Protein AF-A0A420JBF3-F1 (afdb_monomer)

pLDDT: mean 72.57, std 21.24, range [35.28, 96.44]

Solvent-accessible surface area (backbone atoms only — not comparable to full-atom values): 16617 Å² total; per-residue (Å²): 138,85,80,89,86,82,90,84,91,80,86,88,84,88,82,89,83,90,83,89,82,82,86,84,90,75,91,78,87,78,87,81,82,82,75,85,81,89,74,91,74,82,77,77,78,81,76,76,77,84,67,50,58,6,76,73,77,69,75,44,57,33,77,46,65,40,92,88,77,61,54,34,25,48,45,70,70,44,47,53,56,49,64,72,68,50,80,80,79,75,75,86,80,84,86,87,84,85,87,83,86,86,87,90,87,78,92,79,86,84,86,71,88,67,80,76,70,74,59,78,59,59,70,58,79,74,36,65,66,58,59,49,48,48,67,77,33,69,63,46,63,58,55,52,47,55,27,53,57,44,37,46,76,78,68,79,83,74,83,66,77,93,81,68,90,82,71,93,69,75,87,75,75,77,74,75,81,85,43,74,66,56,13,52,53,39,20,53,52,41,46,51,54,46,46,67,40,93,46,74,67,9,50,44,50,47,55,48,53,52,50,54,47,30,72,61,74,43,52,65,66,60,55,51,51,50,51,53,54,50,50,52,50,53,50,52,51,54,50,50,50,41,64,74,65,70,67,125

Nearest PDB structures (foldseek):
  7aoi-assembly1_BE  TM=1.761E-01  e=3.827E+00  Trypanosoma brucei

Foldseek 3Di:
DDDDDDDDDDDDDDDDDDDDDDDDDDDDDDDDDPDDDDDPDDDDDPDDDPFDAQPQPRPDGFPDADPPPRGTHNDVVSVVVCVVPPPPPDDPDDDDDDDDDDDDDDDDDDDDPDPPPPPLCPLVVPDPVVVVLCVVPVCQVVLVVVLLVLLDQDDPVPPDPPDDDDDDDDDDDPDPHDDNVSSVVSSVVSLVVQLPPPDPSNVSSVVVVQVSCCSSVNNVVVVVVVVVVVVVVVVVVVVVVCVVVVPD

Mean predicted aligned error: 22.6 Å

Radius of gyration: 36.82 Å; Cα contacts (8 Å, |Δi|>4): 122; chains: 1; bounding box: 88×98×91 Å

InterPro domains:
  IPR007529 Zinc finger, HIT-type [PF04438] (51-80)
  IPR007529 Zinc finger, HIT-type [PS51083] (54-88)
  IPR013087 Zinc finger C2H2-type [PS00028] (66-86)

Organism: NCBI:txid62708

Sequence (248 aa):
MTIQNLGQTLVASSQRDESTIYLPSVATSPLIKVMESIVLDETPPPAPPKSKICGVCNSGESLYKCSKCYLSYCSLACSNVHKSAHPVQSPANVSSRKSSPPKSTDLSASRQPSLKIREPFTSLDESEDLQTLFKIYPNLSNILGKIHDATLPPSVDCNACPNLPQGRSGRAKKEPPWTSDIGLQKGVNALHAAQLTGDVDGEAVRAYSQLVLSIVHGNPEESAADRIRQEMVEHDTKVIERLLSGKT

Secondary structure (DSSP, 8-state):
------------------------------------------PPPPPPP-PPBPTTTSSSBP-EE-TTT--EESSHHHHHHHHHT----------------------------------TTHHHHT-HHHHHHHHH-TTHHHHHHHHHHHHSPPPTTSS--------S------PPPP-HHHHHHHHHHHHHHHHH-SSHHHHHHHHHHHHHHHHHH--HHHHHHHHHHHHHHHHHHHHHHHHHTT--

Structure (mmCIF, N/CA/C/O backbone):
data_AF-A0A420JBF3-F1
#
_entry.id   AF-A0A420JBF3-F1
#
loop_
_atom_site.group_PDB
_atom_site.id
_atom_site.type_symbol
_atom_site.label_atom_id
_atom_site.label_alt_id
_atom_site.label_comp_id
_atom_site.label_asym_id
_atom_site.label_entity_id
_atom_site.label_seq_id
_atom_site.pdbx_PDB_ins_code
_atom_site.Cartn_x
_atom_site.Cartn_y
_atom_site.Cartn_z
_atom_site.occupancy
_atom_site.B_iso_or_equiv
_atom_site.auth_seq_id
_atom_site.auth_comp_id
_atom_site.auth_asym_id
_atom_site.auth_atom_id
_atom_site.pdbx_PDB_model_num
ATOM 1 N N . MET A 1 1 ? -38.685 57.379 21.111 1.00 41.81 1 MET A N 1
ATOM 2 C CA . MET A 1 1 ? -37.564 58.094 20.462 1.00 41.81 1 MET A CA 1
ATOM 3 C C . MET A 1 1 ? -36.434 58.119 21.472 1.00 41.81 1 MET A C 1
ATOM 5 O O . MET A 1 1 ? -36.492 58.896 22.414 1.00 41.81 1 MET A O 1
ATOM 9 N N . THR A 1 2 ? -35.507 57.170 21.365 1.00 44.84 2 THR A N 1
ATOM 10 C CA . THR A 1 2 ? -34.580 56.823 22.450 1.00 44.84 2 THR A CA 1
ATOM 11 C C . THR A 1 2 ? -33.147 57.126 22.023 1.00 44.84 2 THR A C 1
ATOM 13 O O . THR A 1 2 ? -32.587 56.441 21.179 1.00 44.84 2 THR A O 1
ATOM 16 N N . ILE A 1 3 ? -32.658 58.240 22.569 1.00 49.03 3 ILE A N 1
ATOM 17 C CA . ILE A 1 3 ? -31.314 58.586 23.060 1.00 49.03 3 ILE A CA 1
ATOM 18 C C . ILE A 1 3 ? -30.094 57.934 22.375 1.00 49.03 3 ILE A C 1
ATOM 20 O O . ILE A 1 3 ? -29.803 56.753 22.539 1.00 49.03 3 ILE A O 1
ATOM 24 N N . GLN A 1 4 ? -29.326 58.801 21.708 1.00 47.00 4 GLN A N 1
ATOM 25 C CA . GLN A 1 4 ? -27.914 58.649 21.353 1.00 47.00 4 GLN A CA 1
ATOM 26 C C . GLN A 1 4 ? -27.048 58.551 22.620 1.00 47.00 4 GLN A C 1
ATOM 28 O O . GLN A 1 4 ? -27.223 59.353 23.536 1.00 47.00 4 GLN A O 1
ATOM 33 N N . ASN A 1 5 ? -26.067 57.646 22.648 1.00 53.62 5 ASN A N 1
ATOM 34 C CA . ASN A 1 5 ? -24.938 57.765 23.568 1.00 53.62 5 ASN A CA 1
ATOM 35 C C . ASN A 1 5 ? -23.625 57.433 22.845 1.00 53.62 5 ASN A C 1
ATOM 37 O O . ASN A 1 5 ? -23.493 56.399 22.191 1.00 53.62 5 ASN A O 1
ATOM 41 N N . LEU A 1 6 ? -22.707 58.390 22.926 1.00 50.00 6 LEU A N 1
ATOM 42 C CA . LEU A 1 6 ? -21.384 58.446 22.322 1.00 50.00 6 LEU A CA 1
ATOM 43 C C . LEU A 1 6 ? -20.348 58.158 23.413 1.00 50.00 6 LEU A C 1
ATOM 45 O O . LEU A 1 6 ? -20.393 58.775 24.470 1.00 50.00 6 LEU A O 1
ATOM 49 N N . GLY A 1 7 ? -19.350 57.340 23.077 1.00 41.38 7 GLY A N 1
ATOM 50 C CA . GLY A 1 7 ? -18.014 57.412 23.670 1.00 41.38 7 GLY A CA 1
ATOM 51 C C . GLY A 1 7 ? -17.755 56.518 24.883 1.00 41.38 7 GLY A C 1
ATOM 52 O O . GLY A 1 7 ? -18.321 56.717 25.947 1.00 41.38 7 GLY A O 1
ATOM 53 N N . GLN A 1 8 ? -16.785 55.609 24.749 1.00 53.97 8 GLN A N 1
ATOM 54 C CA . GLN A 1 8 ? -15.478 55.760 25.405 1.00 53.97 8 GLN A CA 1
ATOM 55 C C . GLN A 1 8 ? -14.528 54.617 25.013 1.00 53.97 8 GLN A C 1
ATOM 57 O O . GLN A 1 8 ? -14.748 53.445 25.296 1.00 53.97 8 GLN A O 1
ATOM 62 N N . THR A 1 9 ? -13.445 55.013 24.351 1.00 45.81 9 THR A N 1
ATOM 63 C CA . THR A 1 9 ? -12.152 54.33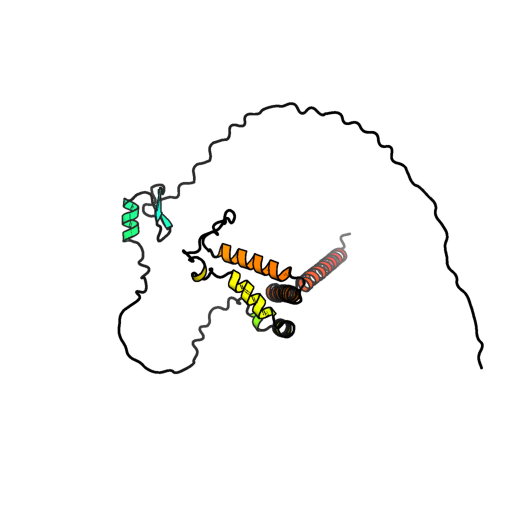3 24.252 1.00 45.81 9 THR A CA 1
ATOM 64 C C . THR A 1 9 ? -11.482 54.242 25.621 1.00 45.81 9 THR A C 1
ATOM 66 O O . THR A 1 9 ? -11.290 55.279 26.252 1.00 45.81 9 THR A O 1
ATOM 69 N N . LEU A 1 10 ? -11.006 53.057 26.014 1.00 50.69 10 LEU A N 1
ATOM 70 C CA . LEU A 1 10 ? -9.919 52.913 26.985 1.00 50.69 10 LEU A CA 1
ATOM 71 C C . LEU A 1 10 ? -8.931 51.844 26.508 1.00 50.69 10 LEU A C 1
ATOM 73 O O . LEU A 1 10 ? -9.167 50.642 26.579 1.00 50.69 10 LEU A O 1
ATOM 77 N N . VAL A 1 11 ? -7.816 52.353 25.993 1.00 42.62 11 VAL A N 1
ATOM 78 C CA . VAL A 1 11 ? -6.532 51.675 25.852 1.00 42.62 11 VAL A CA 1
ATOM 79 C C . VAL A 1 11 ? -5.884 51.585 27.235 1.00 42.62 11 VAL A C 1
ATOM 81 O O . VAL A 1 11 ? -5.824 52.583 27.950 1.00 42.62 11 VAL A O 1
ATOM 84 N N . ALA A 1 12 ? -5.386 50.409 27.610 1.00 42.59 12 ALA A N 1
ATOM 85 C CA . ALA A 1 12 ? -4.544 50.234 28.788 1.00 42.59 12 ALA A CA 1
ATOM 86 C C . ALA A 1 12 ? -3.131 49.851 28.332 1.00 42.59 12 ALA A C 1
ATOM 88 O O . ALA A 1 12 ? -2.883 48.739 27.873 1.00 42.59 12 ALA A O 1
ATOM 89 N N . SER A 1 13 ? -2.226 50.818 28.452 1.00 43.44 13 SER A N 1
ATOM 90 C CA . SER A 1 13 ? -0.770 50.663 28.460 1.00 43.44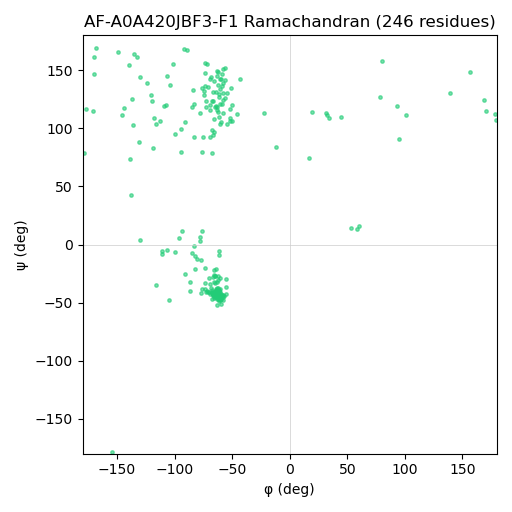 13 SER A CA 1
ATOM 91 C C . SER A 1 13 ? -0.296 50.871 29.900 1.00 43.44 13 SER A C 1
ATOM 93 O O . SER A 1 13 ? -0.866 51.745 30.548 1.00 43.44 13 SER A O 1
ATOM 95 N N . SER A 1 14 ? 0.745 50.145 30.347 1.00 41.56 14 SER A N 1
ATOM 96 C CA . SER A 1 14 ? 1.654 50.413 31.501 1.00 41.56 14 SER A CA 1
ATOM 97 C C . SER A 1 14 ? 1.951 49.092 32.256 1.00 41.56 14 SER A C 1
ATOM 99 O O . SER A 1 14 ? 1.015 48.368 32.558 1.00 41.56 14 SER A O 1
ATOM 101 N N . GLN A 1 15 ? 3.173 48.660 32.597 1.00 45.25 15 GLN A N 1
ATOM 102 C CA . GLN A 1 15 ? 4.530 49.181 32.397 1.00 45.25 15 GLN A CA 1
ATOM 103 C C . GLN A 1 15 ? 5.572 48.119 32.810 1.00 45.25 15 GLN A C 1
ATOM 105 O O . GLN A 1 15 ? 5.250 47.140 33.475 1.00 45.25 15 GLN A O 1
ATOM 110 N N . ARG A 1 16 ? 6.799 48.321 32.320 1.00 48.25 16 ARG A N 1
ATOM 111 C CA . ARG A 1 16 ? 8.034 47.540 32.503 1.00 48.25 16 ARG A CA 1
ATOM 112 C C . ARG A 1 16 ? 8.601 47.693 33.921 1.00 48.25 16 ARG A C 1
ATOM 114 O O . ARG A 1 16 ? 8.405 48.752 34.496 1.00 48.25 16 ARG A O 1
ATOM 121 N N . ASP A 1 17 ? 9.367 46.697 34.370 1.00 45.84 17 ASP A N 1
ATOM 122 C CA . ASP A 1 17 ? 10.740 46.804 34.919 1.00 45.84 17 ASP A CA 1
ATOM 123 C C . ASP A 1 17 ? 11.282 45.363 35.070 1.00 45.84 17 ASP A C 1
ATOM 125 O O . ASP A 1 17 ? 10.591 44.485 35.574 1.00 45.84 17 ASP A O 1
ATOM 129 N N . GLU A 1 18 ? 12.321 44.943 34.345 1.00 41.31 18 GLU A N 1
ATOM 130 C CA . GLU A 1 18 ? 13.759 45.218 34.516 1.00 41.31 18 GLU A CA 1
ATOM 131 C C . GLU A 1 18 ? 14.447 44.021 35.193 1.00 41.31 18 GLU A C 1
ATOM 133 O O . GLU A 1 18 ? 14.200 43.722 36.355 1.00 41.31 18 GLU A O 1
ATOM 138 N N . SER A 1 19 ? 15.309 43.323 34.445 1.00 45.66 19 SER A N 1
ATOM 139 C CA . SER A 1 19 ? 16.603 42.800 34.924 1.00 45.66 19 SER A CA 1
ATOM 140 C C . SER A 1 19 ? 17.321 42.082 33.783 1.00 45.66 19 SER A C 1
ATOM 142 O O . SER A 1 19 ? 17.330 40.859 33.651 1.00 45.66 19 SER A O 1
ATOM 144 N N . THR A 1 20 ? 17.924 42.909 32.935 1.00 42.53 20 THR A N 1
ATOM 145 C CA . THR A 1 20 ? 19.023 42.556 32.040 1.00 42.53 20 THR A CA 1
ATOM 146 C C . THR A 1 20 ? 20.259 42.291 32.895 1.00 42.53 20 THR A C 1
ATOM 148 O O . THR A 1 20 ? 20.775 43.220 33.510 1.00 42.53 20 THR A O 1
ATOM 151 N N . ILE A 1 21 ? 20.769 41.056 32.907 1.00 50.59 21 ILE A N 1
ATOM 152 C CA . ILE A 1 21 ? 22.144 40.796 33.347 1.00 50.59 21 ILE A CA 1
ATOM 153 C C . ILE A 1 21 ? 22.993 40.450 32.128 1.00 50.59 21 ILE A C 1
ATOM 155 O O . ILE A 1 21 ? 22.729 39.533 31.355 1.00 50.59 21 ILE A O 1
ATOM 159 N N . TYR A 1 22 ? 23.992 41.303 31.988 1.00 35.28 22 TYR A N 1
ATOM 160 C CA . TYR A 1 22 ? 24.998 41.446 30.962 1.00 35.28 22 TYR A CA 1
ATOM 161 C C . TYR A 1 22 ? 26.025 40.301 31.005 1.00 35.28 22 TYR A C 1
ATOM 163 O O . TYR A 1 22 ? 26.529 39.938 32.067 1.00 35.28 22 TYR A O 1
ATOM 171 N N . LEU A 1 23 ? 26.357 39.769 29.828 1.00 44.50 23 LEU A N 1
ATOM 172 C CA . LEU A 1 23 ? 27.520 38.914 29.573 1.00 44.50 23 LEU A CA 1
ATOM 173 C C . LEU A 1 23 ? 28.825 39.711 29.714 1.00 44.50 23 LEU A C 1
ATOM 175 O O . LEU A 1 23 ? 28.917 40.805 29.159 1.00 44.50 23 LEU A O 1
ATOM 179 N N . PRO A 1 24 ? 29.900 39.104 30.235 1.00 50.59 24 PRO A N 1
ATOM 180 C CA . PRO A 1 24 ? 31.239 39.421 29.773 1.00 50.59 24 PRO A CA 1
ATOM 181 C C . PRO A 1 24 ? 31.817 38.257 28.960 1.00 50.59 24 PRO A C 1
ATOM 183 O O . PRO A 1 24 ? 32.009 37.142 29.437 1.00 50.59 24 PRO A O 1
ATOM 186 N N . SER A 1 25 ? 32.119 38.568 27.703 1.00 44.25 25 SER A N 1
ATOM 187 C CA . SER A 1 25 ? 33.041 37.833 26.843 1.00 44.25 25 SER A CA 1
ATOM 188 C C . SER A 1 25 ? 34.462 37.963 27.387 1.00 44.25 25 SER A C 1
ATOM 190 O O . SER A 1 25 ? 34.977 39.078 27.427 1.00 44.25 25 SER A O 1
ATOM 192 N N . VAL A 1 26 ? 35.135 36.846 27.675 1.00 45.72 26 VAL A N 1
ATOM 193 C CA . VAL A 1 26 ? 36.597 36.773 27.560 1.00 45.72 26 VAL A CA 1
ATOM 194 C C . VAL A 1 26 ? 36.993 35.384 27.063 1.00 45.72 26 VAL A C 1
ATOM 196 O O . VAL A 1 26 ? 36.726 34.366 27.695 1.00 45.72 26 VAL A O 1
ATOM 199 N N . ALA A 1 27 ? 37.619 35.370 25.891 1.00 44.03 27 ALA A N 1
ATOM 200 C CA . ALA A 1 27 ? 38.323 34.234 25.332 1.00 44.03 27 ALA A CA 1
ATOM 201 C C . ALA A 1 27 ? 39.456 33.785 26.265 1.00 44.03 27 ALA A C 1
ATOM 203 O O . ALA A 1 27 ? 40.149 34.629 26.824 1.00 44.03 27 ALA A O 1
ATOM 204 N N . THR A 1 28 ? 39.688 32.476 26.370 1.00 45.22 28 THR A N 1
ATOM 205 C CA . THR A 1 28 ? 41.024 31.851 26.282 1.00 45.22 28 THR A CA 1
ATOM 206 C C . THR A 1 28 ? 40.906 30.343 26.494 1.00 45.22 28 THR A C 1
ATOM 208 O O . THR A 1 28 ? 40.605 29.854 27.577 1.00 45.22 28 THR A O 1
ATOM 211 N N . SER A 1 29 ? 41.165 29.588 25.428 1.00 50.50 29 SER A N 1
ATOM 212 C CA . SER A 1 29 ? 41.576 28.189 25.527 1.00 50.50 29 SER A CA 1
ATOM 213 C C . SER A 1 29 ? 42.919 28.092 26.251 1.00 50.50 29 SER A C 1
ATOM 215 O O . SER A 1 29 ? 43.789 28.943 26.048 1.00 50.50 29 SER A O 1
ATOM 217 N N . PRO A 1 30 ? 43.151 26.987 26.968 1.00 48.25 30 PRO A N 1
ATOM 218 C CA . PRO A 1 30 ? 44.422 26.301 26.782 1.00 48.25 30 PRO A CA 1
ATOM 219 C C . PRO A 1 30 ? 44.222 24.859 26.319 1.00 48.25 30 PRO A C 1
ATOM 221 O O . PRO A 1 30 ? 43.491 24.070 26.912 1.00 48.25 30 PRO A O 1
ATOM 224 N N . LEU A 1 31 ? 44.937 24.557 25.236 1.00 43.53 31 LEU A N 1
ATOM 225 C CA . LEU A 1 31 ? 45.413 23.250 24.802 1.00 43.53 31 LEU A CA 1
ATOM 226 C C . LEU A 1 31 ? 45.511 22.211 25.931 1.00 43.53 31 LEU A C 1
ATOM 228 O O . LEU A 1 31 ? 46.427 22.272 26.751 1.00 43.53 31 LEU A O 1
ATOM 232 N N . ILE A 1 32 ? 44.673 21.174 25.873 1.00 43.62 32 ILE A N 1
ATOM 233 C CA . ILE A 1 32 ? 45.054 19.865 26.402 1.00 43.62 32 ILE A CA 1
ATOM 234 C C . ILE A 1 32 ? 45.701 19.079 25.267 1.00 43.62 32 ILE A C 1
ATOM 236 O O . ILE A 1 32 ? 45.070 18.623 24.316 1.00 43.62 32 ILE A O 1
ATOM 240 N N . LYS A 1 33 ? 47.021 18.987 25.396 1.00 41.84 33 LYS A N 1
ATOM 241 C CA . LYS A 1 33 ? 47.940 18.155 24.637 1.00 41.84 33 LYS A CA 1
ATOM 242 C C . LYS A 1 33 ? 47.643 16.688 24.955 1.00 41.84 33 LYS A C 1
ATOM 244 O O . LYS A 1 33 ? 48.121 16.170 25.959 1.00 41.84 33 LYS A O 1
ATOM 249 N N . VAL A 1 3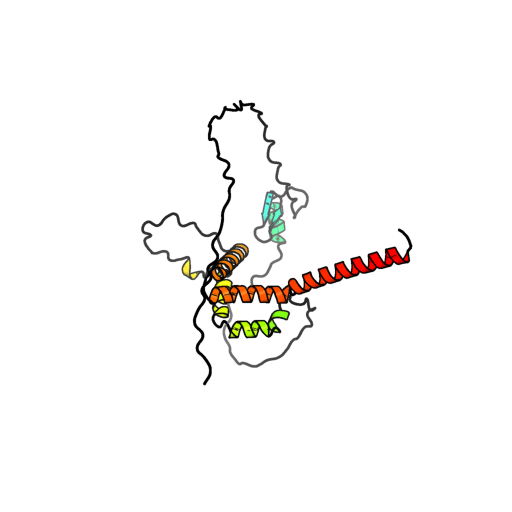4 ? 46.856 16.019 24.116 1.00 42.72 34 VAL A N 1
ATOM 250 C CA . VAL A 1 34 ? 46.762 14.553 24.141 1.00 42.72 34 VAL A CA 1
ATOM 251 C C . VAL A 1 34 ? 47.929 14.014 23.319 1.00 42.72 34 VAL A C 1
ATOM 253 O O . VAL A 1 34 ? 47.868 13.928 22.096 1.00 42.72 34 VAL A O 1
ATOM 256 N N . MET A 1 35 ? 49.032 13.734 24.012 1.00 48.22 35 MET A N 1
ATOM 257 C CA . MET A 1 35 ? 50.120 12.908 23.499 1.00 48.22 35 MET A CA 1
ATOM 258 C C . MET A 1 35 ? 49.697 11.442 23.601 1.00 48.22 35 MET A C 1
ATOM 260 O O . MET A 1 35 ? 49.493 10.916 24.689 1.00 48.22 35 MET A O 1
ATOM 264 N N . GLU A 1 36 ? 49.520 10.839 22.433 1.00 53.47 36 GLU A N 1
ATOM 265 C CA . GLU A 1 36 ? 50.204 9.622 21.999 1.00 53.47 36 GLU A CA 1
ATOM 266 C C . GLU A 1 36 ? 50.523 8.573 23.073 1.00 53.47 36 GLU A C 1
ATOM 268 O O . GLU A 1 36 ? 51.456 8.702 23.865 1.00 53.47 36 GLU A O 1
ATOM 273 N N . SER A 1 37 ? 49.801 7.458 23.015 1.00 42.47 37 SER A N 1
ATOM 274 C CA . SER A 1 37 ? 50.348 6.154 23.375 1.00 42.47 37 SER A CA 1
ATOM 275 C C . SER A 1 37 ? 49.726 5.101 22.474 1.00 42.47 37 SER A C 1
ATOM 277 O O . SER A 1 37 ? 48.527 4.834 22.482 1.00 42.47 37 SER A O 1
ATOM 279 N N . ILE A 1 38 ? 50.607 4.591 21.632 1.00 49.47 38 ILE A N 1
ATOM 280 C CA . ILE A 1 38 ? 50.432 3.573 20.621 1.00 49.47 38 ILE A CA 1
ATOM 281 C C . ILE A 1 38 ? 50.281 2.253 21.377 1.00 49.47 38 ILE A C 1
ATOM 283 O O . ILE A 1 38 ? 51.168 1.882 22.145 1.00 49.47 38 ILE A O 1
ATOM 287 N N . VAL A 1 39 ? 49.184 1.538 21.157 1.00 46.78 39 VAL A N 1
ATOM 288 C CA . VAL A 1 39 ? 49.124 0.107 21.456 1.00 46.78 39 VAL A CA 1
ATOM 289 C C . VAL A 1 39 ? 48.867 -0.572 20.122 1.00 46.78 39 VAL A C 1
ATOM 291 O O . VAL A 1 39 ? 47.809 -0.393 19.522 1.00 46.78 39 VAL A O 1
ATOM 294 N N . LEU A 1 40 ? 49.892 -1.262 19.618 1.00 52.75 40 LEU A N 1
ATOM 295 C CA . LEU A 1 40 ? 49.730 -2.251 18.562 1.00 52.75 40 LEU A CA 1
ATOM 296 C C . LEU A 1 40 ? 48.783 -3.326 19.104 1.00 52.75 40 LEU A C 1
ATOM 298 O O . LEU A 1 40 ? 49.185 -4.124 19.947 1.00 52.75 40 LEU A O 1
ATOM 302 N N . ASP A 1 41 ? 47.538 -3.319 18.640 1.00 39.31 41 ASP A N 1
ATOM 303 C CA . ASP A 1 41 ? 46.625 -4.444 18.799 1.00 39.31 41 ASP A CA 1
ATOM 304 C C . ASP A 1 41 ? 46.727 -5.300 17.534 1.00 39.31 41 ASP A C 1
ATOM 306 O O . ASP A 1 41 ? 46.218 -4.965 16.460 1.00 39.31 41 ASP A O 1
ATOM 310 N N . GLU A 1 42 ? 47.508 -6.369 17.667 1.00 50.09 42 GLU A N 1
ATOM 311 C CA . GLU A 1 42 ? 47.583 -7.493 16.741 1.00 50.09 42 GLU A CA 1
ATOM 312 C C . GLU A 1 42 ? 46.167 -8.014 16.479 1.00 50.09 42 GLU A C 1
ATOM 314 O O . GLU A 1 42 ? 45.553 -8.671 17.319 1.00 50.09 42 GLU A O 1
ATOM 319 N N . THR A 1 43 ? 45.643 -7.719 15.292 1.00 50.12 43 THR A N 1
ATOM 320 C CA . THR A 1 43 ? 44.356 -8.247 14.841 1.00 50.12 43 THR A CA 1
ATOM 321 C C . THR A 1 43 ? 44.458 -9.773 14.723 1.00 50.12 43 THR A C 1
ATOM 323 O O . THR A 1 43 ? 45.240 -10.255 13.898 1.00 50.12 43 THR A O 1
ATOM 326 N N . PRO A 1 44 ? 43.680 -10.570 15.482 1.00 62.38 44 PRO A N 1
ATOM 327 C CA . PRO A 1 44 ? 43.658 -12.011 15.287 1.00 62.38 44 PRO A CA 1
ATOM 328 C C . PRO A 1 44 ? 43.069 -12.341 13.902 1.00 62.38 44 PRO A C 1
ATOM 330 O O . PRO A 1 44 ? 42.110 -11.695 13.466 1.00 62.38 44 PRO A O 1
ATOM 333 N N . PRO A 1 45 ? 43.620 -13.339 13.185 1.00 64.69 45 PRO A N 1
ATOM 334 C CA . PRO A 1 45 ? 43.180 -13.687 11.838 1.00 64.69 45 PRO A CA 1
ATOM 335 C C . PRO A 1 45 ? 41.691 -14.072 11.813 1.00 64.69 45 PRO A C 1
ATOM 337 O O . PRO A 1 45 ? 41.191 -14.669 12.772 1.00 64.69 45 PRO A O 1
ATOM 340 N N . PRO A 1 46 ? 40.964 -13.766 10.717 1.00 61.47 46 PRO A N 1
ATOM 341 C CA . PRO A 1 46 ? 39.552 -14.098 10.599 1.00 61.47 46 PRO A CA 1
ATOM 342 C C . PRO A 1 46 ? 39.359 -15.607 10.758 1.00 61.47 46 PRO A C 1
ATOM 344 O O . PRO A 1 46 ? 39.964 -16.405 10.040 1.00 61.47 46 PRO A O 1
ATOM 347 N N . ALA A 1 47 ? 38.507 -15.988 11.711 1.00 56.38 47 ALA A N 1
ATOM 348 C CA . ALA A 1 47 ? 38.128 -17.373 11.941 1.00 56.38 47 ALA A CA 1
ATOM 349 C C . ALA A 1 47 ? 37.682 -18.029 10.617 1.00 56.38 47 ALA A C 1
ATOM 351 O O . ALA A 1 47 ? 36.906 -17.420 9.867 1.00 56.38 47 ALA A O 1
ATOM 352 N N . PRO A 1 48 ? 38.146 -19.254 10.306 1.00 60.19 48 PRO A N 1
ATOM 353 C CA . PRO A 1 48 ? 37.786 -19.919 9.065 1.00 60.19 48 PRO A CA 1
ATOM 354 C C . PRO A 1 48 ? 36.264 -20.122 8.996 1.00 60.19 48 PRO A C 1
ATOM 356 O O . PRO A 1 48 ? 35.625 -20.404 10.019 1.00 60.19 48 PRO A O 1
ATOM 359 N N . PRO A 1 49 ? 35.651 -19.985 7.805 1.00 61.03 49 PRO A N 1
ATOM 360 C CA . PRO A 1 49 ? 34.233 -20.260 7.633 1.00 61.03 49 PRO A CA 1
ATOM 361 C C . PRO A 1 49 ? 33.966 -21.695 8.084 1.00 61.03 49 PRO A C 1
ATOM 363 O O . PRO A 1 49 ? 34.623 -22.618 7.610 1.00 61.03 49 PRO A O 1
ATOM 366 N N . LYS A 1 50 ? 33.007 -21.881 9.001 1.00 61.12 50 LYS A N 1
ATOM 367 C CA . LYS A 1 50 ? 32.561 -23.208 9.449 1.00 61.12 50 LYS A CA 1
ATOM 368 C C . LYS A 1 50 ? 32.259 -24.045 8.207 1.00 61.12 50 LYS A C 1
ATOM 370 O O . LYS A 1 50 ? 31.282 -23.764 7.502 1.00 61.12 50 LYS A O 1
ATOM 375 N N . SER A 1 51 ? 33.126 -25.006 7.895 1.00 66.94 51 SER A N 1
ATOM 376 C CA . SER A 1 51 ? 32.994 -25.780 6.675 1.00 66.94 51 SER A CA 1
ATOM 377 C C . SER A 1 51 ? 31.757 -26.664 6.811 1.00 66.94 51 SER A C 1
ATOM 379 O O . SER A 1 51 ? 31.572 -27.402 7.778 1.00 66.94 51 SER A O 1
ATOM 381 N N . LYS A 1 52 ? 30.802 -26.481 5.895 1.00 79.44 52 LYS A N 1
ATOM 382 C CA . LYS A 1 52 ? 29.580 -27.288 5.889 1.00 79.44 52 LYS A CA 1
ATOM 383 C C . LYS A 1 52 ? 29.970 -28.704 5.478 1.00 79.44 52 LYS A C 1
ATOM 385 O O . LYS A 1 52 ? 30.838 -28.876 4.634 1.00 79.44 52 LYS A O 1
ATOM 390 N N . ILE A 1 53 ? 29.354 -29.721 6.061 1.00 91.75 53 ILE A N 1
ATOM 391 C CA . ILE A 1 53 ? 29.640 -31.113 5.700 1.00 91.75 53 ILE A CA 1
ATOM 392 C C . ILE A 1 53 ? 29.007 -31.419 4.329 1.00 91.75 53 ILE A C 1
ATOM 394 O O . ILE A 1 53 ? 27.976 -30.853 3.951 1.00 91.75 53 ILE A O 1
ATOM 398 N N . CYS A 1 54 ? 29.644 -32.290 3.549 1.00 93.12 54 CYS A N 1
ATOM 399 C CA . CYS A 1 54 ? 29.117 -32.805 2.290 1.00 93.12 54 CYS A CA 1
ATOM 400 C C . CYS A 1 54 ? 27.771 -33.512 2.511 1.00 93.12 54 CYS A C 1
ATOM 402 O O . CYS A 1 54 ? 27.720 -34.516 3.209 1.00 93.12 54 CYS A O 1
ATOM 404 N N . GLY A 1 55 ? 26.700 -33.057 1.862 1.00 89.50 55 GLY A N 1
ATOM 405 C CA . GLY A 1 55 ? 25.374 -33.683 1.943 1.00 89.50 55 GLY A CA 1
ATOM 406 C C . GLY A 1 55 ? 25.207 -34.949 1.095 1.00 89.50 55 GLY A C 1
ATOM 407 O O . GLY A 1 55 ? 24.091 -35.431 0.954 1.00 89.50 55 GLY A O 1
ATOM 408 N N . VAL A 1 56 ? 26.285 -35.446 0.475 1.00 91.88 56 VAL A N 1
ATOM 409 C CA . VAL A 1 56 ? 26.281 -36.682 -0.331 1.00 91.88 56 VAL A CA 1
ATOM 410 C C . VAL A 1 56 ? 26.937 -37.834 0.426 1.00 91.88 56 VAL A C 1
ATOM 412 O O . VAL A 1 56 ? 26.392 -38.928 0.463 1.00 91.88 56 VAL A O 1
ATOM 415 N N . CYS A 1 57 ? 28.114 -37.603 1.015 1.00 90.75 57 CYS A N 1
ATOM 416 C CA . CYS A 1 57 ? 28.868 -38.632 1.739 1.00 90.75 57 CYS A CA 1
ATOM 417 C C . CYS A 1 57 ? 28.930 -38.401 3.253 1.00 90.75 57 CYS A C 1
ATOM 419 O O . CYS A 1 57 ? 29.450 -39.253 3.966 1.00 90.75 57 CYS A O 1
ATOM 421 N N . ASN A 1 58 ? 28.468 -37.244 3.740 1.00 89.62 58 ASN A N 1
ATOM 422 C CA . ASN A 1 58 ? 28.428 -36.848 5.151 1.00 89.62 58 ASN A CA 1
ATOM 423 C C . ASN A 1 58 ? 29.758 -36.947 5.924 1.00 89.62 58 ASN A C 1
ATOM 425 O O . ASN A 1 58 ? 29.758 -36.851 7.146 1.00 89.62 58 ASN A O 1
ATOM 429 N N . SER A 1 59 ? 30.888 -37.099 5.230 1.00 85.12 59 SER A N 1
ATOM 430 C CA . SER A 1 59 ? 32.196 -37.358 5.844 1.00 85.12 59 SER A CA 1
ATOM 431 C C . SER A 1 59 ? 33.224 -36.251 5.619 1.00 85.12 59 SER A C 1
ATOM 433 O O . SER A 1 59 ? 34.032 -35.983 6.499 1.00 85.12 59 SER A O 1
ATOM 435 N N . GLY A 1 60 ? 33.203 -35.600 4.452 1.00 84.50 60 GLY A N 1
ATOM 436 C CA . GLY A 1 60 ? 34.141 -34.532 4.104 1.00 84.50 60 GLY A CA 1
ATOM 437 C C . GLY A 1 60 ? 33.533 -33.144 4.252 1.00 84.50 60 GLY A C 1
ATOM 438 O O . GLY A 1 60 ? 32.320 -32.969 4.109 1.00 84.50 60 GLY A O 1
ATOM 439 N N . GLU A 1 61 ? 34.382 -32.143 4.459 1.00 90.38 61 GLU A N 1
ATOM 440 C CA . GLU A 1 61 ? 33.979 -30.749 4.305 1.00 90.38 61 GLU A CA 1
ATOM 441 C C . GLU A 1 61 ? 33.577 -30.437 2.858 1.00 90.38 61 GLU A C 1
ATOM 443 O O . GLU A 1 61 ? 34.098 -31.000 1.893 1.00 90.38 61 GLU A O 1
ATOM 448 N N . SER A 1 62 ? 32.589 -29.568 2.685 1.00 88.56 62 SER A N 1
ATOM 449 C CA . SER A 1 62 ? 32.054 -29.219 1.379 1.00 88.56 62 SER A CA 1
ATOM 450 C C . SER A 1 62 ? 32.887 -28.118 0.732 1.00 88.56 62 SER A C 1
ATOM 452 O O . SER A 1 62 ? 32.920 -26.996 1.239 1.00 88.56 62 SER A O 1
ATOM 454 N N . LEU A 1 63 ? 33.485 -28.414 -0.420 1.00 90.75 63 LEU A N 1
ATOM 455 C CA . LEU A 1 63 ? 34.244 -27.450 -1.220 1.00 90.75 63 LEU A CA 1
ATOM 456 C C . LEU A 1 63 ? 33.361 -26.749 -2.263 1.00 90.75 63 LEU A C 1
ATOM 458 O O . LEU A 1 63 ? 33.655 -25.634 -2.686 1.00 90.75 63 LEU A O 1
ATOM 462 N N . TYR A 1 64 ? 32.265 -27.387 -2.678 1.00 90.44 64 TYR A N 1
ATOM 463 C CA . TYR A 1 64 ? 31.443 -26.936 -3.799 1.00 90.44 64 TYR A CA 1
ATOM 464 C C . TYR A 1 64 ? 29.946 -26.995 -3.469 1.00 90.44 64 TYR A C 1
ATOM 466 O O . TYR A 1 64 ? 29.517 -27.652 -2.518 1.00 90.44 64 TYR A O 1
ATOM 474 N N . LYS A 1 65 ? 29.130 -26.308 -4.279 1.00 92.25 65 LYS A N 1
ATOM 475 C CA . LYS A 1 65 ? 27.659 -26.291 -4.186 1.00 92.25 65 LYS A CA 1
ATOM 476 C C . LYS A 1 65 ? 27.036 -26.565 -5.553 1.00 92.25 65 LYS A C 1
ATOM 478 O O . LYS A 1 65 ? 27.576 -26.143 -6.576 1.00 92.25 65 LYS A O 1
ATOM 483 N N . CYS A 1 66 ? 25.914 -27.278 -5.589 1.00 90.94 66 CYS A N 1
ATOM 484 C CA . CYS A 1 66 ? 25.164 -27.508 -6.826 1.00 90.94 66 CYS A CA 1
ATOM 485 C C . CYS A 1 66 ? 24.369 -26.254 -7.228 1.00 90.94 66 CYS A C 1
ATOM 487 O O . CYS A 1 66 ? 23.684 -25.680 -6.394 1.00 90.94 66 CYS A O 1
ATOM 489 N N . SER A 1 67 ? 24.391 -25.843 -8.498 1.00 88.12 67 SER A N 1
ATOM 490 C CA . SER A 1 67 ? 23.588 -24.700 -8.970 1.00 88.12 67 SER A CA 1
ATOM 491 C C . SER A 1 67 ? 22.093 -25.002 -9.099 1.00 88.12 67 SER A C 1
ATOM 493 O O . SER A 1 67 ? 21.294 -24.076 -9.129 1.00 88.12 67 SER A O 1
ATOM 495 N N . LYS A 1 68 ? 21.710 -26.283 -9.187 1.00 87.81 68 LYS A N 1
ATOM 496 C CA . LYS A 1 68 ? 20.312 -26.695 -9.372 1.00 87.81 68 LYS A CA 1
ATOM 497 C C . LYS A 1 68 ? 19.549 -26.821 -8.055 1.00 87.81 68 LYS A C 1
ATOM 499 O O . LYS A 1 68 ? 18.395 -26.428 -7.985 1.00 87.81 68 LYS A O 1
ATOM 504 N N . CYS A 1 69 ? 20.187 -27.358 -7.016 1.00 89.31 69 CYS A N 1
ATOM 505 C CA . CYS A 1 69 ? 19.534 -27.627 -5.731 1.00 89.31 69 CYS A CA 1
ATOM 506 C C . CYS A 1 69 ? 20.302 -27.083 -4.514 1.00 89.31 69 CYS A C 1
ATOM 508 O O . CYS A 1 69 ? 19.925 -27.364 -3.382 1.00 89.31 69 CYS A O 1
ATOM 510 N N . TYR A 1 70 ? 21.415 -26.370 -4.726 1.00 91.25 70 TYR A N 1
ATOM 511 C CA . TYR A 1 70 ? 22.245 -25.754 -3.678 1.00 91.25 70 TYR A CA 1
ATOM 512 C C . TYR A 1 70 ? 22.827 -26.705 -2.619 1.00 91.25 70 TYR A C 1
ATOM 514 O O . TYR A 1 70 ? 23.396 -26.246 -1.627 1.00 91.25 70 TYR A O 1
ATOM 522 N N . LEU A 1 71 ? 22.779 -28.021 -2.859 1.00 91.12 71 LEU A N 1
ATOM 523 C CA . LEU A 1 71 ? 23.382 -29.022 -1.981 1.00 91.12 71 LEU A CA 1
ATOM 524 C C . LEU A 1 71 ? 24.912 -28.893 -1.998 1.00 91.12 71 LEU A C 1
ATOM 526 O O . LEU A 1 71 ? 25.531 -28.812 -3.065 1.00 91.12 71 LEU A O 1
ATOM 530 N N . SER A 1 72 ? 25.516 -28.868 -0.810 1.00 93.06 72 SER A N 1
ATOM 531 C CA . SER A 1 72 ? 26.960 -28.759 -0.610 1.00 93.06 72 SER A CA 1
ATOM 532 C C . SER A 1 72 ? 27.643 -30.126 -0.708 1.00 93.06 72 SER A C 1
ATOM 534 O O . SER A 1 72 ? 27.181 -31.090 -0.101 1.00 93.06 72 SER A O 1
ATOM 536 N N . TYR A 1 73 ? 28.746 -30.230 -1.454 1.00 93.50 73 TYR A N 1
ATOM 537 C CA . TYR A 1 73 ? 29.475 -31.488 -1.661 1.00 93.50 73 TYR A CA 1
ATOM 538 C C . TYR A 1 73 ? 31.000 -31.308 -1.621 1.00 93.50 73 TYR A C 1
ATOM 540 O O . TYR A 1 73 ? 31.514 -30.218 -1.872 1.00 93.50 73 TYR A O 1
ATOM 548 N N . CYS A 1 74 ? 31.734 -32.371 -1.278 1.00 93.38 74 CYS A N 1
ATOM 549 C CA . CYS A 1 74 ? 33.189 -32.320 -1.071 1.00 93.38 74 CYS A CA 1
ATOM 550 C C . CYS A 1 74 ? 34.017 -32.517 -2.351 1.00 93.38 74 CYS A C 1
ATOM 552 O O . CYS A 1 74 ? 35.090 -31.941 -2.475 1.00 93.38 74 CYS A O 1
ATOM 554 N N . SER A 1 75 ? 33.545 -33.313 -3.316 1.00 92.50 75 SER A N 1
ATOM 555 C CA . SER A 1 75 ? 34.348 -33.709 -4.483 1.00 92.50 75 SER A CA 1
ATOM 556 C C . SER A 1 75 ? 33.517 -33.950 -5.743 1.00 92.50 75 SER A C 1
ATOM 558 O O . SER A 1 75 ? 32.297 -34.122 -5.690 1.00 92.50 75 SER A O 1
ATOM 560 N N . LEU A 1 76 ? 34.184 -34.021 -6.898 1.00 91.94 76 LEU A N 1
ATOM 561 C CA . LEU A 1 76 ? 33.544 -34.352 -8.177 1.00 91.94 76 LEU A CA 1
ATOM 562 C C . LEU A 1 76 ? 32.880 -35.742 -8.173 1.00 91.94 76 LEU A C 1
ATOM 564 O O . LEU A 1 76 ? 31.857 -35.920 -8.828 1.00 91.94 76 LEU A O 1
ATOM 568 N N . ALA A 1 77 ? 33.387 -36.698 -7.386 1.00 92.00 77 ALA A N 1
ATOM 569 C CA . ALA A 1 77 ? 32.734 -37.996 -7.200 1.00 92.00 77 ALA A CA 1
ATOM 570 C C . ALA A 1 77 ? 31.352 -37.832 -6.544 1.00 92.00 77 ALA A C 1
ATOM 572 O O . ALA A 1 77 ? 30.355 -38.339 -7.058 1.00 92.00 77 ALA A O 1
ATOM 573 N N . CYS A 1 78 ? 31.270 -37.024 -5.479 1.00 92.12 78 CYS A N 1
ATOM 574 C CA . CYS A 1 78 ? 29.994 -36.668 -4.855 1.00 92.12 78 CYS A CA 1
ATOM 575 C C . CYS A 1 78 ? 29.100 -35.847 -5.796 1.00 92.12 78 CYS A C 1
ATOM 577 O O . CYS A 1 78 ? 27.887 -36.024 -5.781 1.00 92.12 78 CYS A O 1
ATOM 579 N N . SER A 1 79 ? 29.680 -35.005 -6.659 1.00 90.44 79 SER A N 1
ATOM 580 C CA . SER A 1 79 ? 28.938 -34.279 -7.701 1.00 90.44 79 SER A CA 1
ATOM 581 C C . SER A 1 79 ? 28.248 -35.227 -8.684 1.00 90.44 79 SER A C 1
ATOM 583 O O . SER A 1 79 ? 27.086 -35.021 -9.017 1.00 90.44 79 SER A O 1
ATOM 585 N N . ASN A 1 80 ? 28.931 -36.282 -9.136 1.00 91.69 80 ASN A N 1
ATOM 586 C CA . ASN A 1 80 ? 28.378 -37.234 -10.103 1.00 91.69 80 ASN A CA 1
ATOM 587 C C . ASN A 1 80 ? 27.276 -38.109 -9.491 1.00 91.69 80 ASN A C 1
ATOM 589 O O . ASN A 1 80 ? 26.232 -38.295 -10.120 1.00 91.69 80 ASN A O 1
ATOM 593 N N . VAL A 1 81 ? 27.463 -38.572 -8.249 1.00 90.69 81 VAL A N 1
ATOM 594 C CA . VAL A 1 81 ? 26.412 -39.274 -7.490 1.00 90.69 81 VAL A CA 1
ATOM 595 C C . VAL A 1 81 ? 25.202 -38.358 -7.301 1.00 90.69 81 VAL A C 1
ATOM 597 O O . VAL A 1 81 ? 24.079 -38.738 -7.623 1.00 90.69 81 VAL A O 1
ATOM 600 N N . HIS A 1 82 ? 25.437 -37.114 -6.879 1.00 90.19 82 HIS A N 1
ATOM 601 C CA . HIS A 1 82 ? 24.387 -36.118 -6.695 1.00 90.19 82 HIS A CA 1
ATOM 602 C C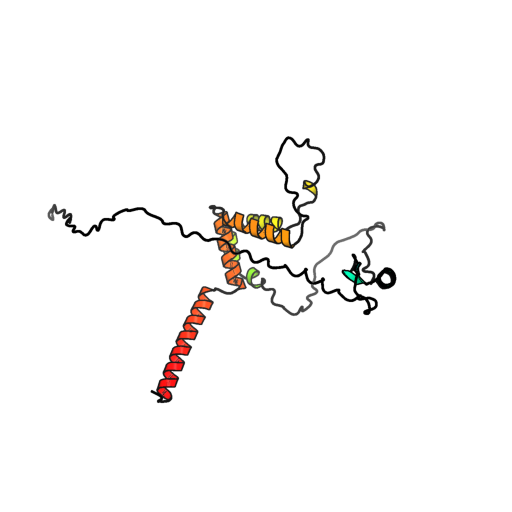 . HIS A 1 82 ? 23.623 -35.799 -7.992 1.00 90.19 82 HIS A C 1
ATOM 604 O O . HIS A 1 82 ? 22.397 -35.744 -7.980 1.00 90.19 82 HIS A O 1
ATOM 610 N N . LYS A 1 83 ? 24.323 -35.618 -9.120 1.00 86.81 83 LYS A N 1
ATOM 611 C CA . LYS A 1 83 ? 23.707 -35.364 -10.436 1.00 86.81 83 LYS A CA 1
ATOM 612 C C . LYS A 1 83 ? 22.848 -36.536 -10.906 1.00 86.81 83 LYS A C 1
ATOM 614 O O . LYS A 1 83 ? 21.804 -36.302 -11.505 1.00 86.81 83 LYS A O 1
ATOM 619 N N . SER A 1 84 ? 23.285 -37.764 -10.635 1.00 83.44 84 SER A N 1
ATOM 620 C CA . SER A 1 84 ? 22.570 -38.985 -11.030 1.00 83.44 84 SER A CA 1
ATOM 621 C C . SER A 1 84 ? 21.318 -39.219 -10.180 1.00 83.44 84 SER A C 1
ATOM 623 O O . SER A 1 84 ? 20.316 -39.704 -10.690 1.00 83.44 84 SER A O 1
ATOM 625 N N . ALA A 1 85 ? 21.357 -38.827 -8.904 1.00 75.88 85 ALA A N 1
ATOM 626 C CA . ALA A 1 85 ? 20.234 -38.911 -7.969 1.00 75.88 85 ALA A CA 1
ATOM 627 C C . ALA A 1 85 ? 19.393 -37.621 -7.900 1.00 75.88 85 ALA A C 1
ATOM 629 O O . ALA A 1 85 ? 18.581 -37.457 -6.989 1.00 75.88 85 ALA A O 1
ATOM 630 N N . HIS A 1 86 ? 19.594 -36.676 -8.824 1.00 73.44 86 HIS A N 1
ATOM 631 C CA . HIS A 1 86 ? 18.842 -35.429 -8.816 1.00 73.44 86 HIS A CA 1
ATOM 632 C C . HIS A 1 86 ? 17.374 -35.735 -9.146 1.00 73.44 86 HIS A C 1
ATOM 634 O O . HIS A 1 86 ? 17.108 -36.286 -10.218 1.00 73.44 86 HIS A O 1
ATOM 640 N N . PRO A 1 87 ? 16.403 -35.366 -8.292 1.00 59.53 87 PRO A N 1
ATOM 641 C CA . PRO A 1 87 ? 15.004 -35.495 -8.660 1.00 59.53 87 PRO A CA 1
ATOM 642 C C . PRO A 1 87 ? 14.769 -34.633 -9.903 1.00 59.53 87 PRO A C 1
ATOM 644 O O . PRO A 1 87 ? 15.061 -33.432 -9.917 1.00 59.53 87 PRO A O 1
ATOM 647 N N . VAL A 1 88 ? 14.319 -35.274 -10.981 1.00 55.59 88 VAL A N 1
ATOM 648 C CA . VAL A 1 88 ? 13.913 -34.614 -12.221 1.00 55.59 88 VAL A CA 1
ATOM 649 C C . VAL A 1 88 ? 12.663 -33.802 -11.898 1.00 55.59 88 VAL A C 1
ATOM 651 O O . VAL A 1 88 ? 11.548 -34.313 -11.936 1.00 55.59 88 VAL A O 1
ATOM 654 N N . GLN A 1 89 ? 12.830 -32.522 -11.570 1.00 48.22 89 GLN A N 1
ATOM 655 C CA . GLN A 1 89 ? 11.763 -31.561 -11.816 1.00 48.22 89 GLN A CA 1
ATOM 656 C C . GLN A 1 89 ? 11.639 -31.447 -13.337 1.00 48.22 89 GLN A C 1
ATOM 658 O O . GLN A 1 89 ? 12.464 -30.825 -14.005 1.00 48.22 89 GLN A O 1
ATOM 663 N N . SER A 1 90 ? 10.662 -32.178 -13.872 1.00 37.03 90 SER A N 1
ATOM 664 C CA . SER A 1 90 ? 10.288 -32.207 -15.281 1.00 37.03 90 SER A CA 1
ATOM 665 C C . SER A 1 90 ? 10.103 -30.781 -15.813 1.00 37.03 90 SER A C 1
ATOM 667 O O . SER A 1 90 ? 9.221 -30.077 -15.319 1.00 37.03 90 SER A O 1
ATOM 669 N N . PRO A 1 91 ? 10.858 -30.338 -16.833 1.00 44.72 91 PRO A N 1
ATOM 670 C CA . PRO A 1 91 ? 10.492 -29.140 -17.566 1.00 44.72 91 PRO A CA 1
ATOM 671 C C . PRO A 1 91 ? 9.280 -29.479 -18.441 1.00 44.72 91 PRO A C 1
ATOM 673 O O . PRO A 1 91 ? 9.356 -30.356 -19.302 1.00 44.72 91 PRO A O 1
ATOM 676 N N . ALA A 1 92 ? 8.148 -28.806 -18.222 1.00 41.50 92 ALA A N 1
ATOM 677 C CA . ALA A 1 92 ? 7.043 -28.827 -19.172 1.00 41.50 92 ALA A CA 1
ATOM 678 C C . ALA A 1 92 ? 7.551 -28.260 -20.510 1.00 41.50 92 ALA A C 1
ATOM 680 O O . ALA A 1 92 ? 7.806 -27.068 -20.664 1.00 41.50 92 ALA A O 1
ATOM 681 N N . ASN A 1 93 ? 7.780 -29.185 -21.435 1.00 40.62 93 ASN A N 1
ATOM 682 C CA . ASN A 1 93 ? 8.240 -28.994 -22.796 1.00 40.62 93 ASN A CA 1
ATOM 683 C C . ASN A 1 93 ? 7.181 -28.223 -23.600 1.00 40.62 93 ASN A C 1
ATOM 685 O O . ASN A 1 93 ? 6.056 -28.690 -23.782 1.00 40.62 93 ASN A O 1
ATOM 689 N N . VAL A 1 94 ? 7.563 -27.044 -24.086 1.00 46.06 94 VAL A N 1
ATOM 690 C CA . VAL A 1 94 ? 6.853 -26.332 -25.145 1.00 46.06 94 VAL A CA 1
ATOM 691 C C . VAL A 1 94 ? 7.115 -27.002 -26.497 1.00 46.06 94 VAL A C 1
ATOM 693 O O . VAL A 1 94 ? 8.253 -27.114 -26.938 1.00 46.06 94 VAL A O 1
ATOM 696 N N . SER A 1 95 ? 6.016 -27.282 -27.205 1.00 44.38 95 SER A N 1
ATOM 697 C CA . SER A 1 95 ? 5.922 -27.425 -28.666 1.00 44.38 95 SER A CA 1
ATOM 698 C C . SER A 1 95 ? 6.035 -28.833 -29.271 1.00 44.38 95 SER A C 1
ATOM 700 O O . SER A 1 95 ? 7.086 -29.276 -29.725 1.00 44.38 95 SER A O 1
ATOM 702 N N . SER A 1 96 ? 4.880 -29.491 -29.426 1.00 45.06 96 SER A N 1
ATOM 703 C CA . SER A 1 96 ? 4.354 -29.900 -30.745 1.00 45.06 96 SER A CA 1
ATOM 704 C C . SER A 1 96 ? 3.149 -30.828 -30.594 1.00 45.06 96 SER A C 1
ATOM 706 O O . SER A 1 96 ? 3.315 -31.967 -30.165 1.00 45.06 96 SER A O 1
ATOM 708 N N . ARG A 1 97 ? 1.964 -30.378 -31.040 1.00 39.78 97 ARG A N 1
ATOM 709 C CA . ARG A 1 97 ? 1.022 -31.143 -31.891 1.00 39.78 97 ARG A CA 1
ATOM 710 C C . ARG A 1 97 ? -0.252 -30.335 -32.197 1.00 39.78 97 ARG A C 1
ATOM 712 O O . ARG A 1 97 ? -1.099 -30.121 -31.347 1.00 39.78 97 ARG A O 1
ATOM 719 N N . LYS A 1 98 ? -0.316 -29.896 -33.457 1.00 38.78 98 LYS A N 1
ATOM 720 C CA . LYS A 1 98 ? -1.453 -29.855 -34.398 1.00 38.78 98 LYS A CA 1
ATOM 721 C C . LYS A 1 98 ? -2.897 -29.941 -33.843 1.00 38.78 98 LYS A C 1
ATOM 723 O O . LYS A 1 98 ? -3.345 -31.000 -33.429 1.00 38.78 98 LYS A O 1
ATOM 728 N N . SER A 1 99 ? -3.616 -28.826 -34.025 1.00 45.31 99 SER A N 1
ATOM 729 C CA . SER A 1 99 ? -4.969 -28.665 -34.608 1.00 45.31 99 SER A CA 1
ATOM 730 C C . SER A 1 99 ? -6.121 -29.609 -34.212 1.00 45.31 99 SER A C 1
ATOM 732 O O . SER A 1 99 ? -6.223 -30.715 -34.737 1.00 45.31 99 SER A O 1
ATOM 734 N N . SER A 1 100 ? -7.097 -29.071 -33.467 1.00 39.84 100 SER A N 1
ATOM 735 C CA . SER A 1 100 ? -8.539 -29.042 -33.817 1.00 39.84 100 SER A CA 1
ATOM 736 C C . SER A 1 100 ? -9.329 -28.126 -32.843 1.00 39.84 100 SER A C 1
ATOM 738 O O . SER A 1 100 ? -8.938 -28.028 -31.681 1.00 39.84 100 SER A O 1
ATOM 740 N N . PRO A 1 101 ? -10.393 -27.415 -33.280 1.00 65.56 101 PRO A N 1
ATOM 741 C CA . PRO A 1 101 ? -11.391 -26.761 -32.406 1.00 65.56 101 PRO A CA 1
ATOM 742 C C . PRO A 1 101 ? -12.543 -27.761 -32.095 1.00 65.56 101 PRO A C 1
ATOM 744 O O . PRO A 1 101 ? -12.611 -28.750 -32.829 1.00 65.56 101 PRO A O 1
ATOM 747 N N . PRO A 1 102 ? -13.487 -27.568 -31.127 1.00 48.97 102 PRO A N 1
ATOM 748 C CA . PRO A 1 102 ? -14.129 -26.287 -30.773 1.00 48.97 102 PRO A CA 1
ATOM 749 C C . PRO A 1 102 ? -14.684 -26.113 -29.318 1.00 48.97 102 PRO A C 1
ATOM 751 O O . PRO A 1 102 ? -14.703 -27.023 -28.503 1.00 48.97 102 PRO A O 1
ATOM 754 N N . LYS A 1 103 ? -15.269 -24.921 -29.105 1.00 39.69 103 LYS A N 1
ATOM 755 C CA . LYS A 1 103 ? -16.466 -24.577 -28.298 1.00 39.69 103 LYS A CA 1
ATOM 756 C C . LYS A 1 103 ? -16.383 -24.461 -26.755 1.00 39.69 103 LYS A C 1
ATOM 758 O O . LYS A 1 103 ? -15.998 -25.353 -26.018 1.00 39.69 103 LYS A O 1
ATOM 763 N N . SER A 1 104 ? -16.866 -23.293 -26.346 1.00 49.91 104 SER A N 1
ATOM 764 C CA . SER A 1 104 ? -17.230 -22.714 -25.049 1.00 49.91 104 SER A CA 1
ATOM 765 C C . SER A 1 104 ? -18.358 -23.417 -24.285 1.00 49.91 104 SER A C 1
ATOM 767 O O . SER A 1 104 ? -19.304 -23.831 -24.946 1.00 49.91 104 SER A O 1
ATOM 769 N N . THR A 1 105 ? -18.286 -23.383 -22.943 1.00 37.94 105 THR A N 1
ATOM 770 C CA . THR A 1 105 ? -19.337 -23.408 -21.875 1.00 37.94 105 THR A CA 1
ATOM 771 C C . THR A 1 105 ? -18.651 -23.939 -20.607 1.00 37.94 105 THR A C 1
ATOM 773 O O . THR A 1 105 ? -17.782 -24.789 -20.735 1.00 37.94 105 THR A O 1
ATOM 776 N N . ASP A 1 106 ? -18.948 -23.621 -19.358 1.00 36.59 106 ASP A N 1
ATOM 777 C CA . ASP A 1 106 ? -19.693 -22.602 -18.623 1.00 36.59 106 ASP A CA 1
ATOM 778 C C . ASP A 1 106 ? -19.260 -22.836 -17.150 1.00 36.59 106 ASP A C 1
ATOM 780 O O . ASP A 1 106 ? -18.597 -23.829 -16.829 1.00 36.59 106 ASP A O 1
ATOM 784 N N . LEU A 1 107 ? -19.610 -21.919 -16.267 1.00 49.16 107 LEU A N 1
ATOM 785 C CA . LEU A 1 107 ? -19.412 -21.922 -14.818 1.00 49.16 107 LEU A CA 1
ATOM 786 C C . LEU A 1 107 ? -19.711 -23.280 -14.139 1.00 49.16 107 LEU A C 1
ATOM 788 O O . LEU A 1 107 ? -20.710 -23.912 -14.462 1.00 49.16 107 LEU A O 1
ATOM 792 N N . SER A 1 108 ? -18.924 -23.671 -13.122 1.00 39.88 108 SER A N 1
ATOM 793 C CA . SER A 1 108 ? -19.430 -24.015 -11.772 1.00 39.88 108 SER A CA 1
ATOM 794 C C . SER A 1 108 ? -18.372 -24.683 -10.873 1.00 39.88 108 SER A C 1
ATOM 796 O O . SER A 1 108 ? -17.793 -25.715 -11.197 1.00 39.88 108 SER A O 1
ATOM 798 N N . ALA A 1 109 ? -18.173 -24.056 -9.711 1.00 46.31 109 ALA A N 1
ATOM 799 C CA . ALA A 1 109 ? -17.897 -24.625 -8.392 1.00 46.31 109 ALA A CA 1
ATOM 800 C C . ALA A 1 109 ? -17.091 -25.938 -8.265 1.00 46.31 109 ALA A C 1
ATOM 802 O O . ALA A 1 109 ? -17.618 -27.040 -8.377 1.00 46.31 109 ALA A O 1
ATOM 803 N N . SER A 1 110 ? -15.874 -25.812 -7.731 1.00 44.41 110 SER A N 1
ATOM 804 C CA . SER A 1 110 ? -15.362 -26.778 -6.751 1.00 44.41 110 SER A CA 1
ATOM 805 C C . SER A 1 110 ? -14.793 -26.022 -5.554 1.00 44.41 110 SER A C 1
ATOM 807 O O . SER A 1 110 ? -13.620 -25.656 -5.495 1.00 44.41 110 SER A O 1
ATOM 809 N N . ARG A 1 111 ? -15.690 -25.755 -4.603 1.00 50.53 111 ARG A N 1
ATOM 810 C CA . ARG A 1 111 ? -15.412 -25.182 -3.287 1.00 50.53 111 ARG A CA 1
ATOM 811 C C . ARG A 1 111 ? -14.781 -26.285 -2.431 1.00 50.53 111 ARG A C 1
ATOM 813 O O . ARG A 1 111 ? -15.487 -27.083 -1.825 1.00 50.53 111 ARG A O 1
ATOM 820 N N . GLN A 1 112 ? -13.454 -26.367 -2.424 1.00 46.50 112 GLN A N 1
ATOM 821 C CA . GLN A 1 112 ? -12.741 -27.136 -1.403 1.00 46.50 112 GLN A CA 1
ATOM 822 C C . GLN A 1 112 ? -12.795 -26.342 -0.085 1.00 46.50 112 GLN A C 1
ATOM 824 O O . GLN A 1 112 ? -12.598 -25.124 -0.119 1.00 46.50 112 GLN A O 1
ATOM 829 N N . PRO A 1 113 ? -13.065 -26.970 1.072 1.00 46.34 113 PRO A N 1
ATOM 830 C CA . PRO A 1 113 ? -12.932 -26.312 2.361 1.00 46.34 113 PRO A CA 1
ATOM 831 C C . PRO A 1 113 ? -11.440 -26.251 2.694 1.00 46.34 113 PRO A C 1
ATOM 833 O O . PRO A 1 113 ? -10.914 -27.079 3.436 1.00 46.34 113 PRO A O 1
ATOM 836 N N . SER A 1 114 ? -10.735 -25.285 2.105 1.00 46.88 114 SER A N 1
ATOM 837 C CA . SER A 1 114 ? -9.431 -24.888 2.612 1.00 46.88 114 SER A CA 1
ATOM 838 C C . SER A 1 114 ? -9.638 -24.376 4.033 1.00 46.88 114 SER A C 1
ATOM 840 O O . SER A 1 114 ? -10.514 -23.550 4.302 1.00 46.88 114 SER A O 1
ATOM 842 N N . LEU A 1 115 ? -8.870 -24.940 4.962 1.00 44.97 115 LEU A N 1
ATOM 843 C CA . LEU A 1 115 ? -8.746 -24.446 6.323 1.00 44.97 115 LEU A CA 1
ATOM 844 C C . LEU A 1 115 ? -8.553 -22.933 6.232 1.00 44.97 115 LEU A C 1
ATOM 846 O O . LEU A 1 115 ? -7.555 -22.476 5.680 1.00 44.97 115 LEU A O 1
ATOM 850 N N . LYS A 1 116 ? -9.555 -22.179 6.694 1.00 51.19 116 LYS A N 1
ATOM 851 C CA . LYS A 1 116 ? -9.539 -20.720 6.716 1.00 51.19 116 LYS A CA 1
ATOM 852 C C . LYS A 1 116 ? -8.473 -20.284 7.717 1.00 51.19 116 LYS A C 1
ATOM 854 O O . LYS A 1 116 ? -8.786 -19.903 8.842 1.00 51.19 116 LYS A O 1
ATOM 859 N N . ILE A 1 117 ? -7.207 -20.326 7.309 1.00 51.41 117 ILE A N 1
ATOM 860 C CA . ILE A 1 117 ? -6.300 -19.245 7.667 1.00 51.41 117 ILE A CA 1
ATOM 861 C C . ILE A 1 117 ? -7.083 -18.016 7.224 1.00 51.41 117 ILE A C 1
ATOM 863 O O . ILE A 1 117 ? -7.392 -17.885 6.041 1.00 51.41 117 ILE A O 1
ATOM 867 N N . ARG A 1 118 ? -7.591 -17.239 8.186 1.00 53.72 118 ARG A N 1
ATOM 868 C CA . ARG A 1 118 ? -8.214 -15.953 7.884 1.00 53.72 118 ARG A CA 1
ATOM 869 C C . ARG A 1 118 ? -7.162 -15.193 7.094 1.00 53.72 118 ARG A C 1
ATOM 871 O O . ARG A 1 118 ? -6.163 -14.779 7.672 1.00 53.72 118 ARG A O 1
ATOM 878 N N . GLU A 1 119 ? -7.346 -15.119 5.782 1.00 65.75 119 GLU A N 1
ATOM 879 C CA . GLU A 1 119 ? -6.552 -14.261 4.922 1.00 65.75 119 GLU A CA 1
ATOM 880 C C . GLU A 1 119 ? -6.617 -12.874 5.574 1.00 65.75 119 GLU A C 1
ATOM 882 O O . GLU A 1 119 ? -7.718 -12.345 5.742 1.00 65.75 119 GLU A O 1
ATOM 887 N N . PRO A 1 120 ? -5.490 -12.309 6.042 1.00 74.56 120 PRO A N 1
ATOM 888 C CA . PRO A 1 120 ? -5.491 -11.136 6.925 1.00 74.56 120 PRO A CA 1
ATOM 889 C C . PRO A 1 120 ? -6.130 -9.894 6.283 1.00 74.56 120 PRO A C 1
ATOM 891 O O . PRO A 1 120 ? -6.392 -8.906 6.961 1.00 74.56 120 PRO A O 1
ATOM 894 N N . PHE A 1 121 ? -6.415 -9.968 4.983 1.00 81.38 121 PHE A N 1
ATOM 895 C CA . PHE A 1 121 ? -6.973 -8.908 4.162 1.00 81.38 121 PHE A CA 1
ATOM 896 C C . PHE A 1 121 ? -8.444 -9.112 3.770 1.00 81.38 121 PHE A C 1
ATOM 898 O O . PHE A 1 121 ? -9.019 -8.190 3.205 1.00 81.38 121 PHE A O 1
ATOM 905 N N . THR A 1 122 ? -9.104 -10.238 4.093 1.00 83.56 122 THR A N 1
ATOM 906 C CA . THR A 1 122 ? -10.540 -10.410 3.751 1.00 83.56 122 THR A CA 1
ATOM 907 C C . THR A 1 122 ? -11.432 -9.376 4.429 1.00 83.56 122 THR A C 1
ATOM 909 O O . THR A 1 122 ? -12.472 -9.012 3.897 1.00 83.56 122 THR A O 1
ATOM 912 N N . SER A 1 123 ? -11.002 -8.864 5.583 1.00 83.38 123 SER A N 1
ATOM 913 C CA . SER A 1 123 ? -11.684 -7.787 6.306 1.00 83.38 123 SER A CA 1
ATOM 914 C C . SER A 1 123 ? -11.719 -6.468 5.520 1.00 83.38 123 SER A C 1
ATOM 916 O O . SER A 1 123 ? -12.546 -5.611 5.810 1.00 83.38 123 SER A O 1
ATOM 918 N N . LEU A 1 124 ? -10.821 -6.282 4.541 1.00 86.12 124 LEU A N 1
ATOM 919 C CA . LEU A 1 124 ? -10.778 -5.079 3.708 1.00 86.12 124 LEU A CA 1
ATOM 920 C C . LEU A 1 124 ? -11.888 -5.084 2.649 1.00 86.12 124 LEU A C 1
ATOM 922 O O . LEU A 1 124 ? -12.495 -4.039 2.421 1.00 86.12 124 LEU A O 1
ATOM 926 N N . ASP A 1 125 ? -12.189 -6.246 2.057 1.00 84.69 125 ASP A N 1
ATOM 927 C CA . ASP A 1 125 ? -13.219 -6.388 1.012 1.00 84.69 125 ASP A CA 1
ATOM 928 C C . ASP A 1 125 ? -14.626 -6.051 1.535 1.00 84.69 125 ASP A C 1
ATOM 930 O O . ASP A 1 125 ? -15.464 -5.520 0.806 1.00 84.69 125 ASP A O 1
ATOM 934 N N . GLU A 1 126 ? -14.876 -6.335 2.815 1.00 86.00 126 GLU A N 1
ATOM 935 C CA . GLU A 1 126 ? -16.161 -6.106 3.488 1.00 86.00 126 GLU A CA 1
ATOM 936 C C . GLU A 1 126 ? -16.314 -4.671 4.031 1.00 86.00 126 GLU A C 1
ATOM 938 O O . GLU A 1 126 ? -17.392 -4.304 4.495 1.00 86.00 126 GLU A O 1
ATOM 943 N N . SER A 1 127 ? -15.265 -3.840 3.980 1.00 88.94 127 SER A N 1
ATOM 944 C CA . SER A 1 127 ? -15.286 -2.509 4.600 1.00 88.94 127 SER A CA 1
ATOM 945 C C . SER A 1 127 ? -15.953 -1.440 3.718 1.00 88.94 127 SER A C 1
ATOM 947 O O . SER A 1 127 ? -15.512 -1.133 2.606 1.00 88.94 127 SER A O 1
ATOM 949 N N . GLU A 1 128 ? -17.015 -0.817 4.234 1.00 91.38 128 GLU A N 1
ATOM 950 C CA . GLU A 1 128 ? -17.708 0.297 3.564 1.00 91.38 128 GLU A CA 1
ATOM 951 C C . GLU A 1 128 ? -16.860 1.580 3.539 1.00 91.38 128 GLU A C 1
ATOM 953 O O . GLU A 1 128 ? -16.951 2.381 2.601 1.00 91.38 128 GLU A O 1
ATOM 958 N N . ASP A 1 129 ? -15.984 1.749 4.532 1.00 91.00 129 ASP A N 1
ATOM 959 C CA . ASP A 1 129 ? -15.087 2.900 4.647 1.00 91.00 129 ASP A CA 1
ATOM 960 C C . ASP A 1 129 ? -14.098 2.961 3.480 1.00 91.00 129 ASP A C 1
ATOM 962 O O . ASP A 1 129 ? -13.901 4.029 2.894 1.00 91.00 129 ASP A O 1
ATOM 966 N N . LEU A 1 130 ? -13.526 1.819 3.068 1.00 92.19 130 LEU A N 1
ATOM 967 C CA . LEU A 1 130 ? -12.641 1.783 1.901 1.00 92.19 130 LEU A CA 1
ATOM 968 C C . LEU A 1 130 ? -13.404 2.132 0.626 1.00 92.19 130 LEU A C 1
ATOM 970 O O . LEU A 1 130 ? -12.923 2.932 -0.177 1.00 92.19 130 LEU A O 1
ATOM 974 N N . GLN A 1 131 ? -14.610 1.591 0.446 1.00 92.69 131 GLN A N 1
ATOM 975 C CA . GLN A 1 131 ? -15.436 1.914 -0.720 1.00 92.69 131 GLN A CA 1
ATOM 976 C C . GLN A 1 131 ? -15.780 3.406 -0.775 1.00 92.69 131 GLN A C 1
ATOM 978 O O . GLN A 1 131 ? -15.798 4.006 -1.852 1.00 92.69 131 GLN A O 1
ATOM 983 N N . THR A 1 132 ? -16.034 4.019 0.379 1.00 94.69 132 THR A N 1
ATOM 984 C CA . THR A 1 132 ? -16.288 5.458 0.491 1.00 94.69 132 THR A CA 1
ATOM 985 C C . THR A 1 132 ? -15.036 6.266 0.163 1.00 94.69 132 THR A C 1
ATOM 987 O O . THR A 1 132 ? -15.119 7.233 -0.597 1.00 94.69 132 THR A O 1
ATOM 990 N N . LEU A 1 133 ? -13.863 5.829 0.624 1.00 94.81 133 LEU A N 1
ATOM 991 C CA . LEU A 1 133 ? -12.589 6.474 0.314 1.00 94.81 133 LEU A CA 1
ATOM 992 C C . LEU A 1 133 ? -12.312 6.512 -1.199 1.00 94.81 133 LEU A C 1
ATOM 994 O O . LEU A 1 133 ? -11.943 7.560 -1.727 1.00 94.81 133 LEU A O 1
ATOM 998 N N . PHE A 1 134 ? -12.561 5.413 -1.918 1.00 94.56 134 PHE A N 1
ATOM 999 C CA . PHE A 1 134 ? -12.411 5.374 -3.381 1.00 94.56 134 PHE A CA 1
ATOM 1000 C C . PHE A 1 134 ? -13.415 6.270 -4.123 1.00 94.56 134 PHE A C 1
ATOM 1002 O O . PHE A 1 134 ? -13.114 6.739 -5.220 1.00 94.56 134 PHE A O 1
ATOM 1009 N N . LYS A 1 135 ? -14.588 6.549 -3.539 1.00 94.94 135 LYS A N 1
ATOM 1010 C CA . LYS A 1 135 ? -15.546 7.521 -4.098 1.00 94.94 135 LYS A CA 1
ATOM 1011 C C . LYS A 1 135 ? -15.074 8.961 -3.904 1.00 94.94 135 LYS A C 1
ATOM 1013 O O . LYS A 1 135 ? -15.263 9.779 -4.799 1.00 94.94 135 LYS A O 1
ATOM 1018 N N . ILE A 1 136 ? -14.472 9.264 -2.752 1.00 95.56 136 ILE A N 1
ATOM 1019 C CA . ILE A 1 136 ? -13.929 10.594 -2.438 1.00 95.56 136 ILE A CA 1
ATOM 1020 C C . ILE A 1 136 ? -12.683 10.876 -3.291 1.00 95.56 136 ILE A C 1
ATOM 1022 O O . ILE A 1 136 ? -12.532 11.977 -3.819 1.00 95.56 136 ILE A O 1
ATOM 1026 N N . TYR A 1 137 ? -11.824 9.870 -3.474 1.00 95.75 137 TYR A N 1
ATOM 1027 C CA . TYR A 1 137 ? -10.568 9.980 -4.212 1.00 95.75 137 TYR A CA 1
ATOM 1028 C C . TYR A 1 137 ? -10.548 9.050 -5.439 1.00 95.75 137 TYR A C 1
ATOM 1030 O O . TYR A 1 137 ? -9.956 7.969 -5.389 1.00 95.75 137 TYR A O 1
ATOM 1038 N N . PRO A 1 138 ? -11.124 9.455 -6.588 1.00 93.81 138 PRO A N 1
ATOM 1039 C CA . PRO A 1 138 ? -11.194 8.597 -7.77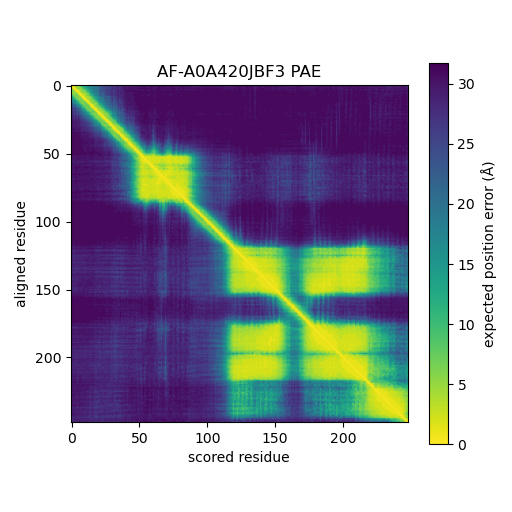7 1.00 93.81 138 PRO A CA 1
ATOM 1040 C C . PRO A 1 138 ? -9.815 8.275 -8.381 1.00 93.81 138 PRO A C 1
ATOM 1042 O O . PRO A 1 138 ? -9.632 7.220 -8.986 1.00 93.81 138 PRO A O 1
ATOM 1045 N N . ASN A 1 139 ? -8.818 9.147 -8.188 1.00 93.69 139 ASN A N 1
ATOM 1046 C CA . ASN A 1 139 ? -7.449 8.922 -8.665 1.00 93.69 139 ASN A CA 1
ATOM 1047 C C . ASN A 1 139 ? -6.651 7.929 -7.805 1.00 93.69 139 ASN A C 1
ATOM 1049 O O . ASN A 1 139 ? -5.609 7.443 -8.255 1.00 93.69 139 ASN A O 1
ATOM 1053 N N . LEU A 1 140 ? -7.138 7.579 -6.607 1.00 94.62 140 LEU A N 1
ATOM 1054 C CA . LEU A 1 140 ? -6.441 6.699 -5.664 1.00 94.62 140 LEU A CA 1
ATOM 1055 C C . LEU A 1 140 ? -6.084 5.349 -6.294 1.00 94.62 140 LEU A C 1
ATOM 1057 O O . LEU A 1 140 ? -4.960 4.877 -6.149 1.00 94.62 140 LEU A O 1
ATOM 1061 N N . SER A 1 141 ? -7.005 4.759 -7.060 1.00 94.19 141 SER A N 1
ATOM 1062 C CA . SER A 1 141 ? -6.775 3.473 -7.730 1.00 94.19 141 SER A CA 1
ATOM 1063 C C . SER A 1 141 ? -5.600 3.528 -8.715 1.00 94.19 141 SER A C 1
ATOM 1065 O O . SER A 1 141 ? -4.763 2.628 -8.732 1.00 94.19 141 SER A O 1
ATOM 1067 N N . ASN A 1 142 ? -5.474 4.617 -9.479 1.00 95.31 142 ASN A N 1
ATOM 1068 C CA . ASN A 1 142 ? -4.373 4.802 -10.425 1.00 95.31 142 ASN A CA 1
ATOM 1069 C C . ASN A 1 142 ? -3.030 4.962 -9.692 1.00 95.31 142 ASN A C 1
ATOM 1071 O O . ASN A 1 142 ? -2.026 4.369 -10.080 1.00 95.31 142 ASN A O 1
ATOM 1075 N N . ILE A 1 143 ? -3.011 5.719 -8.592 1.00 94.88 143 ILE A N 1
ATOM 1076 C CA . ILE A 1 143 ? -1.801 5.917 -7.782 1.00 94.88 143 ILE A CA 1
ATOM 1077 C C . ILE A 1 143 ? -1.339 4.594 -7.165 1.00 94.88 143 ILE A C 1
ATOM 1079 O O . ILE A 1 143 ? -0.158 4.258 -7.256 1.00 94.88 143 ILE A O 1
ATOM 1083 N N . LEU A 1 144 ? -2.264 3.813 -6.600 1.00 95.94 144 LEU A N 1
ATOM 1084 C CA . LEU A 1 144 ? -1.966 2.481 -6.073 1.00 95.94 144 LEU A CA 1
ATOM 1085 C C . LEU A 1 144 ? -1.473 1.532 -7.174 1.00 95.94 144 LEU A C 1
ATOM 1087 O O . LEU A 1 144 ? -0.530 0.780 -6.938 1.00 95.94 144 LEU A O 1
ATOM 1091 N N . GLY A 1 145 ? -2.034 1.625 -8.384 1.00 95.38 145 GLY A N 1
ATOM 1092 C CA . GLY A 1 145 ? -1.543 0.911 -9.565 1.00 95.38 145 GLY A CA 1
ATOM 1093 C C . GLY A 1 145 ? -0.085 1.246 -9.890 1.00 95.38 145 GLY A C 1
ATOM 1094 O O . GLY A 1 145 ? 0.736 0.346 -10.012 1.00 95.38 145 GLY A O 1
ATOM 1095 N N . LYS A 1 146 ? 0.287 2.531 -9.906 1.00 93.88 146 LYS A N 1
ATOM 1096 C CA . LYS A 1 146 ? 1.684 2.956 -10.131 1.00 93.88 146 LYS A CA 1
ATOM 1097 C C . LYS A 1 146 ? 2.642 2.438 -9.055 1.00 93.88 146 LYS A C 1
ATOM 1099 O O . LYS A 1 146 ? 3.772 2.066 -9.366 1.00 93.88 146 LYS A O 1
ATOM 1104 N N . ILE A 1 147 ? 2.208 2.428 -7.793 1.00 95.06 147 ILE A N 1
ATOM 1105 C CA . ILE A 1 147 ? 3.002 1.890 -6.677 1.00 95.06 147 ILE A CA 1
ATOM 1106 C C . ILE A 1 147 ? 3.178 0.377 -6.839 1.00 95.06 147 ILE A C 1
ATOM 1108 O O . ILE A 1 147 ? 4.288 -0.127 -6.674 1.00 95.06 147 ILE A O 1
ATOM 1112 N N . HIS A 1 148 ? 2.114 -0.339 -7.206 1.00 95.12 148 HIS A N 1
ATOM 1113 C CA . HIS A 1 148 ? 2.171 -1.763 -7.523 1.00 95.12 148 HIS A CA 1
ATOM 1114 C C . HIS A 1 148 ? 3.130 -2.036 -8.688 1.00 95.12 148 HIS A C 1
ATOM 1116 O O . HIS A 1 148 ? 4.012 -2.884 -8.569 1.00 95.12 148 HIS A O 1
ATOM 1122 N N . ASP A 1 149 ? 3.040 -1.275 -9.774 1.00 94.75 149 ASP A N 1
ATOM 1123 C CA . ASP A 1 149 ? 3.892 -1.457 -10.951 1.00 94.75 149 ASP A CA 1
ATOM 1124 C C . ASP A 1 149 ? 5.376 -1.229 -10.635 1.00 94.75 149 ASP A C 1
ATOM 1126 O O . ASP A 1 149 ? 6.239 -1.900 -11.199 1.00 94.75 149 ASP A O 1
ATOM 1130 N N . ALA A 1 150 ? 5.695 -0.358 -9.671 1.00 92.88 150 ALA A N 1
ATOM 1131 C CA . ALA A 1 150 ? 7.064 -0.170 -9.187 1.00 92.88 150 ALA A CA 1
ATOM 1132 C C . ALA A 1 150 ? 7.639 -1.411 -8.476 1.00 92.88 150 ALA A C 1
ATOM 1134 O O . ALA A 1 150 ? 8.863 -1.556 -8.400 1.00 92.88 150 ALA A O 1
ATOM 1135 N N . THR A 1 151 ? 6.783 -2.305 -7.967 1.00 94.19 151 THR A N 1
ATOM 1136 C CA . THR A 1 151 ? 7.209 -3.576 -7.355 1.00 94.19 151 THR A CA 1
ATOM 1137 C C . THR A 1 151 ? 7.485 -4.669 -8.379 1.00 94.19 151 THR A C 1
ATOM 1139 O O . THR A 1 151 ? 8.226 -5.613 -8.088 1.00 94.19 151 THR A O 1
ATOM 1142 N N . LEU A 1 152 ? 6.931 -4.536 -9.585 1.00 92.38 152 LEU A N 1
ATOM 1143 C CA . LEU A 1 152 ? 7.070 -5.520 -10.645 1.00 92.38 152 LEU A CA 1
ATOM 1144 C C . LEU A 1 152 ? 8.473 -5.487 -11.271 1.00 92.38 152 LEU A C 1
ATOM 1146 O O . LEU A 1 152 ? 9.182 -4.474 -11.208 1.00 92.38 152 LEU A O 1
ATOM 1150 N N . PRO A 1 153 ? 8.912 -6.601 -11.884 1.00 87.75 153 PRO A N 1
ATOM 1151 C CA . PRO A 1 153 ? 10.114 -6.587 -12.701 1.00 87.75 153 PRO A CA 1
ATOM 1152 C C . PRO A 1 153 ? 9.969 -5.569 -13.838 1.00 87.75 153 PRO A C 1
ATOM 1154 O O . PRO A 1 153 ? 8.901 -5.492 -14.449 1.00 87.75 153 PRO A O 1
ATOM 1157 N N . PRO A 1 154 ? 11.026 -4.792 -14.149 1.00 80.56 154 PRO A N 1
ATOM 1158 C CA . PRO A 1 154 ? 10.981 -3.863 -15.268 1.00 80.56 154 PRO A CA 1
ATOM 1159 C C . PRO A 1 154 ? 10.682 -4.646 -16.549 1.00 80.56 154 PRO A C 1
ATOM 1161 O O . PRO A 1 154 ? 11.341 -5.657 -16.811 1.00 80.56 154 PRO A O 1
ATOM 1164 N N . SER A 1 155 ? 9.698 -4.188 -17.336 1.00 72.69 155 SER A N 1
ATOM 1165 C CA . SER A 1 155 ? 9.412 -4.805 -18.634 1.00 72.69 155 SER A CA 1
ATOM 1166 C C . SER A 1 155 ? 10.696 -4.818 -19.454 1.00 72.69 155 SER A C 1
ATOM 1168 O O . SER A 1 155 ? 11.395 -3.809 -19.560 1.00 72.69 155 SER A O 1
ATOM 1170 N N . VAL A 1 156 ? 11.035 -5.974 -20.013 1.00 61.75 156 VAL A N 1
ATOM 1171 C CA . VAL A 1 156 ? 12.292 -6.218 -20.736 1.00 61.75 156 VAL A CA 1
ATOM 1172 C C . VAL A 1 156 ? 12.468 -5.341 -21.985 1.00 61.75 156 VAL A C 1
ATOM 1174 O O . VAL A 1 156 ? 13.546 -5.324 -22.574 1.00 61.75 156 VAL A O 1
ATOM 1177 N N . ASP A 1 157 ? 11.455 -4.558 -22.349 1.00 54.06 157 ASP A N 1
ATOM 1178 C CA . ASP A 1 157 ? 11.408 -3.754 -23.569 1.00 54.06 157 ASP A CA 1
ATOM 1179 C C . ASP A 1 157 ? 12.177 -2.425 -23.481 1.00 54.06 157 ASP A C 1
ATOM 1181 O O . ASP A 1 157 ? 12.416 -1.793 -24.507 1.00 54.06 157 ASP A O 1
ATOM 1185 N N . CYS A 1 158 ? 12.604 -1.984 -22.292 1.00 50.94 158 CYS A N 1
ATOM 1186 C CA . CYS A 1 158 ? 13.294 -0.692 -22.126 1.00 50.94 158 CYS A CA 1
ATOM 1187 C C . CYS A 1 158 ? 14.786 -0.786 -21.766 1.00 50.94 158 CYS A C 1
ATOM 1189 O O . CYS A 1 158 ? 15.481 0.229 -21.781 1.00 50.94 158 CYS A O 1
ATOM 1191 N N . ASN A 1 159 ? 15.317 -1.989 -21.522 1.00 53.72 159 ASN A N 1
ATOM 1192 C CA . ASN A 1 159 ? 16.735 -2.190 -21.183 1.00 53.72 159 ASN A CA 1
ATOM 1193 C C . ASN A 1 159 ? 17.628 -2.561 -22.381 1.00 53.72 159 ASN A C 1
ATOM 1195 O O . ASN A 1 159 ? 18.818 -2.827 -22.208 1.00 53.72 159 ASN A O 1
ATOM 1199 N N . ALA A 1 160 ? 17.089 -2.552 -23.600 1.00 48.19 160 ALA A N 1
ATOM 1200 C CA . ALA A 1 160 ? 17.841 -2.831 -24.818 1.00 48.19 160 ALA A CA 1
ATOM 1201 C C . ALA A 1 160 ? 17.446 -1.870 -25.950 1.00 48.19 160 ALA A C 1
ATOM 1203 O O . ALA A 1 160 ? 16.816 -2.265 -26.923 1.00 48.19 160 ALA A O 1
ATOM 1204 N N . CYS A 1 161 ? 17.888 -0.614 -25.860 1.00 44.12 161 CYS A N 1
ATOM 1205 C CA . CYS A 1 161 ? 18.144 0.200 -27.050 1.00 44.12 161 CYS A CA 1
ATOM 1206 C C . CYS A 1 161 ? 19.659 0.174 -27.321 1.00 44.12 161 CYS A C 1
ATOM 1208 O O . CYS A 1 161 ? 20.384 0.972 -26.729 1.00 44.12 161 CYS A O 1
ATOM 1210 N N . PRO A 1 162 ? 20.186 -0.712 -28.191 1.00 52.47 162 PRO A N 1
ATOM 1211 C CA . PRO A 1 162 ? 21.627 -0.824 -28.428 1.00 52.47 162 PRO A CA 1
ATOM 1212 C C . PRO A 1 162 ? 22.201 0.276 -29.339 1.00 52.47 162 PRO A C 1
ATOM 1214 O O . PRO A 1 162 ? 23.371 0.203 -29.693 1.00 52.47 162 PRO A O 1
ATOM 1217 N N . ASN A 1 163 ? 21.399 1.254 -29.785 1.00 50.22 163 ASN A N 1
ATOM 1218 C CA . ASN A 1 163 ? 21.733 2.079 -30.955 1.00 50.22 163 ASN A CA 1
ATOM 1219 C C . ASN A 1 163 ? 21.443 3.584 -30.803 1.00 50.22 163 ASN A C 1
ATOM 1221 O O . ASN A 1 163 ? 20.968 4.221 -31.741 1.00 50.22 163 ASN A O 1
ATOM 1225 N N . LEU A 1 164 ? 21.760 4.188 -29.652 1.00 53.38 164 LEU A N 1
ATOM 1226 C CA . LEU A 1 164 ? 21.845 5.651 -29.563 1.00 53.38 164 LEU A CA 1
ATOM 1227 C C . LEU A 1 164 ? 23.260 6.079 -29.138 1.00 53.38 164 LEU A C 1
ATOM 1229 O O . LEU A 1 164 ? 23.734 5.618 -28.098 1.00 53.38 164 LEU A O 1
ATOM 1233 N N . PRO A 1 165 ? 23.967 6.927 -29.915 1.00 47.59 165 PRO A N 1
ATOM 1234 C CA . PRO A 1 165 ? 25.301 7.384 -29.549 1.00 47.59 165 PRO A CA 1
ATOM 1235 C C . PRO A 1 165 ? 25.214 8.248 -28.285 1.00 47.59 165 PRO A C 1
ATOM 1237 O O . PRO A 1 165 ? 24.716 9.373 -28.298 1.00 47.59 165 PRO A O 1
ATOM 1240 N N . GLN A 1 166 ? 25.686 7.680 -27.176 1.00 55.62 166 GLN A N 1
ATOM 1241 C CA . GLN A 1 166 ? 25.655 8.272 -25.844 1.00 55.62 166 GLN A CA 1
ATOM 1242 C C . GLN A 1 166 ? 26.614 9.471 -25.771 1.00 55.62 166 GLN A C 1
ATOM 1244 O O . GLN A 1 166 ? 27.805 9.343 -25.478 1.00 55.62 166 GLN A O 1
ATOM 1249 N N . GLY A 1 167 ? 26.088 10.664 -26.035 1.00 49.91 167 GLY A N 1
ATOM 1250 C CA . GLY A 1 167 ? 26.741 11.916 -25.684 1.00 49.91 167 GLY A CA 1
ATOM 1251 C C . GLY A 1 167 ? 26.852 12.042 -24.164 1.00 49.91 167 GLY A C 1
ATOM 1252 O O . GLY A 1 167 ? 25.844 12.025 -23.468 1.00 49.91 167 GLY A O 1
ATOM 1253 N N . ARG A 1 168 ? 28.093 12.136 -23.671 1.00 53.78 168 ARG A N 1
ATOM 1254 C CA . ARG A 1 168 ? 28.531 12.691 -22.374 1.00 53.78 168 ARG A CA 1
ATOM 1255 C C . ARG A 1 168 ? 27.425 12.857 -21.313 1.00 53.78 168 ARG A C 1
ATOM 1257 O O . ARG A 1 168 ? 27.042 13.977 -20.991 1.00 53.78 168 ARG A O 1
ATOM 1264 N N . SER A 1 169 ? 26.972 11.763 -20.707 1.00 55.53 169 SER A N 1
ATOM 1265 C CA . SER A 1 169 ? 26.258 11.816 -19.428 1.00 55.53 169 SER A CA 1
ATOM 1266 C C . SER A 1 169 ? 26.963 10.921 -18.414 1.00 55.53 169 SER A C 1
ATOM 1268 O O . SER A 1 169 ? 27.526 9.876 -18.749 1.00 55.53 169 SER A O 1
ATOM 1270 N N . GLY A 1 170 ? 27.054 11.428 -17.185 1.00 55.03 170 GLY A N 1
ATOM 1271 C CA . GLY A 1 170 ? 27.861 10.871 -16.111 1.00 55.03 170 GLY A CA 1
ATOM 1272 C C . GLY A 1 170 ? 27.528 9.416 -15.799 1.00 55.03 170 GLY A C 1
ATOM 1273 O O . GLY A 1 170 ? 26.409 8.962 -15.996 1.00 55.03 170 GLY A O 1
ATOM 1274 N N . ARG A 1 171 ? 28.548 8.711 -15.301 1.00 51.19 171 ARG A N 1
ATOM 1275 C CA . ARG A 1 171 ? 28.552 7.370 -14.697 1.00 51.19 171 ARG A CA 1
ATOM 1276 C C . ARG A 1 171 ? 27.148 6.829 -14.377 1.00 51.19 171 ARG A C 1
ATOM 1278 O O . ARG A 1 171 ? 26.693 6.918 -13.239 1.00 51.19 171 ARG A O 1
ATOM 1285 N N . ALA A 1 172 ? 26.490 6.244 -15.378 1.00 60.97 172 ALA A N 1
ATOM 1286 C CA . ALA A 1 172 ? 25.227 5.550 -15.192 1.00 60.97 172 ALA A CA 1
ATOM 1287 C C . ALA A 1 172 ? 25.490 4.396 -14.220 1.00 60.97 172 ALA A C 1
ATOM 1289 O O . ALA A 1 172 ? 26.233 3.457 -14.529 1.00 60.97 172 ALA A O 1
ATOM 1290 N N . LYS A 1 173 ? 24.967 4.514 -12.996 1.00 64.38 173 LYS A N 1
ATOM 1291 C CA . LYS A 1 173 ? 25.010 3.424 -12.027 1.00 64.38 173 LYS A CA 1
ATOM 1292 C C . LYS A 1 173 ? 24.210 2.288 -12.651 1.00 64.38 173 LYS A C 1
ATOM 1294 O O . LYS A 1 173 ? 23.021 2.444 -12.894 1.00 64.38 173 LYS A O 1
ATOM 1299 N N . LYS A 1 174 ? 24.886 1.185 -12.973 1.00 69.38 174 LYS A N 1
ATOM 1300 C CA . LYS A 1 174 ? 24.230 -0.031 -13.453 1.00 69.38 174 LYS A CA 1
ATOM 1301 C C . LYS A 1 174 ? 23.250 -0.447 -12.362 1.00 69.38 174 LYS A C 1
ATOM 1303 O O . LYS A 1 174 ? 23.696 -0.749 -11.254 1.00 69.38 174 LYS A O 1
ATOM 1308 N N . GLU A 1 175 ? 21.951 -0.375 -12.643 1.00 70.31 175 GLU A N 1
ATOM 1309 C CA . GLU A 1 175 ? 20.969 -0.881 -11.693 1.00 70.31 175 GLU A CA 1
ATOM 1310 C C . GLU A 1 175 ? 21.250 -2.371 -11.461 1.00 70.31 175 GLU A C 1
ATOM 1312 O O . GLU A 1 175 ? 21.576 -3.092 -12.414 1.00 70.31 175 GLU A O 1
ATOM 1317 N N . PRO A 1 176 ? 21.200 -2.836 -10.204 1.00 77.94 176 PRO A N 1
ATOM 1318 C CA . PRO A 1 176 ? 21.312 -4.255 -9.921 1.00 77.94 176 PRO A CA 1
ATOM 1319 C C . PRO A 1 176 ? 20.202 -5.029 -10.655 1.00 77.94 176 PRO A C 1
ATOM 1321 O O . PRO A 1 176 ? 19.123 -4.481 -10.897 1.00 77.94 176 PRO A O 1
ATOM 1324 N N . PRO A 1 177 ? 20.448 -6.301 -11.017 1.00 85.94 177 PRO A N 1
ATOM 1325 C CA . PRO A 1 177 ? 19.416 -7.147 -11.604 1.00 85.94 177 PRO A CA 1
ATOM 1326 C C . PRO A 1 177 ? 18.212 -7.218 -10.660 1.00 85.94 177 PRO A C 1
ATOM 1328 O O . PRO A 1 177 ? 18.386 -7.272 -9.444 1.00 85.94 177 PRO A O 1
ATOM 1331 N N . TRP A 1 178 ? 17.000 -7.206 -11.216 1.00 90.56 178 TRP A N 1
ATOM 1332 C CA . TRP A 1 178 ? 15.780 -7.183 -10.413 1.00 90.56 178 TRP A CA 1
ATOM 1333 C C . TRP A 1 178 ? 15.682 -8.414 -9.501 1.00 90.56 178 TRP A C 1
ATOM 1335 O O . TRP A 1 178 ? 15.893 -9.549 -9.930 1.00 90.56 178 TRP A O 1
ATOM 1345 N N . THR A 1 179 ? 15.332 -8.173 -8.240 1.00 91.88 179 THR A N 1
ATOM 1346 C CA . THR A 1 179 ? 14.992 -9.189 -7.239 1.00 91.88 179 THR A CA 1
ATOM 1347 C C . THR A 1 179 ? 13.710 -8.766 -6.527 1.00 91.88 179 THR A C 1
ATOM 1349 O O . THR A 1 179 ? 13.358 -7.587 -6.532 1.00 91.88 179 THR A O 1
ATOM 1352 N N . SER A 1 180 ? 13.030 -9.710 -5.871 1.00 92.75 180 SER A N 1
ATOM 1353 C CA . SER A 1 180 ? 11.829 -9.407 -5.076 1.00 92.75 180 SER A CA 1
ATOM 1354 C C . SER A 1 180 ? 12.083 -8.342 -4.002 1.00 92.75 180 SER A C 1
ATOM 1356 O O . SER A 1 180 ? 11.215 -7.517 -3.749 1.00 92.75 180 SER A O 1
ATOM 1358 N N . ASP A 1 181 ? 13.268 -8.349 -3.388 1.00 93.75 181 ASP A N 1
ATOM 1359 C CA . ASP A 1 181 ? 13.680 -7.363 -2.383 1.00 93.75 181 ASP A CA 1
ATOM 1360 C C . ASP A 1 181 ? 13.843 -5.963 -2.998 1.00 93.75 181 ASP A C 1
ATOM 1362 O O . ASP A 1 181 ? 13.314 -4.982 -2.482 1.00 93.75 181 ASP A O 1
ATOM 1366 N N . ILE A 1 182 ? 14.467 -5.879 -4.180 1.00 92.94 182 ILE A N 1
ATOM 1367 C CA . ILE A 1 182 ? 14.586 -4.624 -4.934 1.00 92.94 182 ILE A CA 1
ATOM 1368 C C . ILE A 1 182 ? 13.203 -4.110 -5.350 1.00 92.94 182 ILE A C 1
ATOM 1370 O O . ILE A 1 182 ? 12.957 -2.907 -5.269 1.00 92.94 182 ILE A O 1
ATOM 1374 N N . GLY A 1 183 ? 12.299 -4.997 -5.776 1.00 94.06 183 GLY A N 1
ATOM 1375 C CA . GLY A 1 183 ? 10.909 -4.650 -6.083 1.00 94.06 183 GLY A CA 1
ATOM 1376 C C . GLY A 1 183 ? 10.179 -4.085 -4.865 1.00 94.06 183 GLY A C 1
ATOM 1377 O O . GLY A 1 183 ? 9.576 -3.016 -4.951 1.00 94.06 183 GLY A O 1
ATOM 1378 N N . LEU A 1 184 ? 10.308 -4.732 -3.703 1.00 95.06 184 LEU A N 1
ATOM 1379 C CA . LEU A 1 184 ? 9.731 -4.235 -2.454 1.00 95.06 184 LEU A CA 1
ATOM 1380 C C . LEU A 1 184 ? 10.289 -2.853 -2.088 1.00 95.06 184 LEU A C 1
ATOM 1382 O O . LEU A 1 184 ? 9.517 -1.938 -1.808 1.00 95.06 184 LEU A O 1
ATOM 1386 N N . GLN A 1 185 ? 11.609 -2.664 -2.164 1.00 95.31 185 GLN A N 1
ATOM 1387 C CA . GLN A 1 185 ? 12.237 -1.373 -1.881 1.00 95.31 185 GLN A CA 1
ATOM 1388 C C . GLN A 1 185 ? 11.773 -0.279 -2.853 1.00 95.31 185 GLN A C 1
ATOM 1390 O O . GLN A 1 185 ? 11.531 0.857 -2.439 1.00 95.31 185 GLN A O 1
ATOM 1395 N N . LYS A 1 186 ? 11.620 -0.605 -4.143 1.00 94.06 186 LYS A N 1
ATOM 1396 C CA . LYS A 1 186 ? 11.067 0.317 -5.146 1.00 94.06 186 LYS A CA 1
ATOM 1397 C C . LYS A 1 186 ? 9.614 0.679 -4.828 1.00 94.06 186 LYS A C 1
ATOM 1399 O O . LYS A 1 186 ? 9.279 1.859 -4.891 1.00 94.06 186 LYS A O 1
ATOM 1404 N N . GLY A 1 187 ? 8.798 -0.285 -4.407 1.00 95.12 187 GLY A N 1
ATOM 1405 C CA . GLY A 1 187 ? 7.427 -0.051 -3.946 1.00 95.12 187 GLY A CA 1
ATOM 1406 C C . GLY A 1 187 ? 7.349 0.863 -2.724 1.00 95.12 187 GLY A C 1
ATOM 1407 O O . GLY A 1 187 ? 6.592 1.828 -2.736 1.00 95.12 187 GLY A O 1
ATOM 1408 N N . VAL A 1 188 ? 8.177 0.625 -1.700 1.00 96.44 188 VAL A N 1
ATOM 1409 C CA . VAL A 1 188 ? 8.246 1.482 -0.500 1.00 96.44 188 VAL A CA 1
ATOM 1410 C C . VAL A 1 188 ? 8.656 2.908 -0.869 1.00 96.44 188 VAL A C 1
ATOM 1412 O O . VAL A 1 188 ? 8.038 3.870 -0.417 1.00 96.44 188 VAL A O 1
ATOM 1415 N N . ASN A 1 189 ? 9.658 3.059 -1.737 1.00 95.75 189 ASN A N 1
ATOM 1416 C CA . ASN A 1 189 ? 10.089 4.374 -2.207 1.00 95.75 189 ASN A CA 1
ATOM 1417 C C . ASN A 1 189 ? 8.988 5.079 -3.016 1.00 95.75 189 ASN A C 1
ATOM 1419 O O . ASN A 1 189 ? 8.788 6.280 -2.848 1.00 95.75 189 ASN A O 1
ATOM 1423 N N . ALA A 1 190 ? 8.266 4.347 -3.871 1.00 95.25 190 ALA A N 1
ATOM 1424 C CA . ALA A 1 190 ? 7.146 4.878 -4.645 1.00 95.25 190 ALA A CA 1
ATOM 1425 C C . ALA A 1 190 ? 5.974 5.294 -3.745 1.00 95.25 190 ALA A C 1
ATOM 1427 O O . ALA A 1 190 ? 5.397 6.361 -3.950 1.00 95.25 190 ALA A O 1
ATOM 1428 N N . LEU A 1 191 ? 5.666 4.501 -2.715 1.00 95.94 191 LEU A N 1
ATOM 1429 C CA . LEU A 1 191 ? 4.659 4.829 -1.708 1.00 95.94 191 LEU A CA 1
ATOM 1430 C C . LEU A 1 191 ? 5.033 6.112 -0.960 1.00 95.94 191 LEU A C 1
ATOM 1432 O O . LEU A 1 191 ? 4.216 7.024 -0.861 1.00 95.94 191 LEU A O 1
ATOM 1436 N N . HIS A 1 192 ? 6.277 6.214 -0.492 1.00 95.25 192 HIS A N 1
ATOM 1437 C CA . HIS A 1 192 ? 6.760 7.404 0.204 1.00 95.25 192 HIS A CA 1
ATOM 1438 C C . HIS A 1 192 ? 6.750 8.639 -0.709 1.00 95.25 192 HIS A C 1
ATOM 1440 O O . HIS A 1 192 ? 6.323 9.715 -0.298 1.00 95.25 192 HIS A O 1
ATOM 1446 N N . ALA A 1 193 ? 7.155 8.488 -1.973 1.00 94.62 193 ALA A N 1
ATOM 1447 C CA . ALA A 1 193 ? 7.085 9.565 -2.956 1.00 94.62 193 ALA A CA 1
ATOM 1448 C C . ALA A 1 193 ? 5.640 10.035 -3.186 1.00 94.62 193 ALA A C 1
ATOM 1450 O O . ALA A 1 193 ? 5.399 11.240 -3.202 1.00 94.62 193 ALA A O 1
ATOM 1451 N N . ALA A 1 194 ? 4.683 9.109 -3.301 1.00 93.69 194 ALA A N 1
ATOM 1452 C CA . ALA A 1 194 ? 3.267 9.440 -3.440 1.00 93.69 194 ALA A CA 1
ATOM 1453 C C . ALA A 1 194 ? 2.728 10.163 -2.195 1.00 93.69 194 ALA A C 1
ATOM 1455 O O . ALA A 1 194 ? 2.055 11.181 -2.326 1.00 93.69 194 ALA A O 1
ATOM 1456 N N . GLN A 1 195 ? 3.091 9.714 -0.991 1.00 92.81 195 GLN A N 1
ATOM 1457 C CA . GLN A 1 195 ? 2.688 10.351 0.268 1.00 92.81 195 GLN A CA 1
ATOM 1458 C C . GLN A 1 195 ? 3.286 11.744 0.476 1.00 92.81 195 GLN A C 1
ATOM 1460 O O . GLN A 1 195 ? 2.695 12.547 1.191 1.00 92.81 195 GLN A O 1
ATOM 1465 N N . LEU A 1 196 ? 4.459 12.037 -0.088 1.00 92.44 196 LEU A N 1
ATOM 1466 C CA . LEU A 1 196 ? 5.106 13.347 0.035 1.00 92.44 196 LEU A CA 1
ATOM 1467 C C . LEU A 1 196 ? 4.577 14.386 -0.952 1.00 92.44 196 LEU A C 1
ATOM 1469 O O . LEU A 1 196 ? 4.903 15.566 -0.812 1.00 92.44 196 LEU A O 1
ATOM 1473 N N . THR A 1 197 ? 3.768 13.980 -1.932 1.00 86.62 197 THR A N 1
ATOM 1474 C CA . THR A 1 197 ? 3.085 14.953 -2.784 1.00 86.62 197 THR A CA 1
ATOM 1475 C C . THR A 1 197 ? 2.165 15.810 -1.909 1.00 86.62 197 THR A C 1
ATOM 1477 O O . THR A 1 197 ? 1.414 15.301 -1.079 1.00 86.62 197 THR A O 1
ATOM 1480 N N . GLY A 1 198 ? 2.263 17.136 -2.035 1.00 84.81 198 GLY A N 1
ATOM 1481 C CA . GLY A 1 198 ? 1.394 18.085 -1.322 1.00 84.81 198 GLY A CA 1
ATOM 1482 C C . GLY A 1 198 ? -0.012 18.176 -1.921 1.00 84.81 198 GLY A C 1
ATOM 1483 O O . GLY A 1 198 ? -0.758 19.097 -1.602 1.00 84.81 198 GLY A O 1
ATOM 1484 N N . ASP A 1 199 ? -0.335 17.251 -2.819 1.00 91.12 199 ASP A N 1
ATOM 1485 C CA . ASP A 1 199 ? -1.554 17.220 -3.602 1.00 91.12 199 ASP A CA 1
ATOM 1486 C C . ASP A 1 199 ? -2.636 16.397 -2.895 1.00 91.12 199 ASP A C 1
ATOM 1488 O O . ASP A 1 199 ? -2.384 15.630 -1.962 1.00 91.12 199 ASP A O 1
ATOM 1492 N N . VAL A 1 200 ? -3.861 16.509 -3.408 1.00 92.31 200 VAL A N 1
ATOM 1493 C CA . VAL A 1 200 ? -5.017 15.702 -2.980 1.00 92.31 200 VAL A CA 1
ATOM 1494 C C . VAL A 1 200 ? -4.731 14.197 -3.088 1.00 92.31 200 VAL A C 1
ATOM 1496 O O . VAL A 1 200 ? -5.237 13.397 -2.306 1.00 92.31 200 VAL A O 1
ATOM 1499 N N . ASP A 1 201 ? -3.874 13.832 -4.039 1.00 90.94 201 ASP A N 1
ATOM 1500 C CA . ASP A 1 201 ? -3.399 12.477 -4.292 1.00 90.94 201 ASP A CA 1
ATOM 1501 C C . ASP A 1 201 ? -2.526 11.943 -3.141 1.00 90.94 201 ASP A C 1
ATOM 1503 O O . ASP A 1 201 ? -2.687 10.796 -2.722 1.00 90.94 201 ASP A O 1
ATOM 1507 N N . GLY A 1 202 ? -1.644 12.775 -2.580 1.00 93.69 202 GLY A N 1
ATOM 1508 C CA . GLY A 1 202 ? -0.825 12.406 -1.423 1.00 93.69 202 GLY A CA 1
ATOM 1509 C C . GLY A 1 202 ? -1.662 12.233 -0.161 1.00 93.69 202 GLY A C 1
ATOM 1510 O O . GLY A 1 202 ? -1.441 11.292 0.606 1.00 93.69 202 GLY A O 1
ATOM 1511 N N . GLU A 1 203 ? -2.677 13.080 0.011 1.00 94.81 203 GLU A N 1
ATOM 1512 C CA . GLU A 1 203 ? -3.646 12.951 1.100 1.00 94.81 203 GLU A CA 1
ATOM 1513 C C . GLU A 1 203 ? -4.467 11.659 0.983 1.00 94.81 203 GLU A C 1
ATOM 1515 O O . GLU A 1 203 ? -4.603 10.920 1.959 1.00 94.81 203 GLU A O 1
ATOM 1520 N N . ALA A 1 204 ? -4.921 11.316 -0.227 1.00 94.81 204 ALA A N 1
ATOM 1521 C CA . ALA A 1 204 ? -5.644 10.074 -0.489 1.00 94.81 204 ALA A CA 1
ATOM 1522 C C . ALA A 1 204 ? -4.830 8.829 -0.093 1.00 94.81 204 ALA A C 1
ATOM 1524 O O . ALA A 1 204 ? -5.358 7.906 0.531 1.00 94.81 204 ALA A O 1
ATOM 1525 N N . VAL A 1 205 ? -3.532 8.803 -0.423 1.00 95.88 205 VAL A N 1
ATOM 1526 C CA . VAL A 1 205 ? -2.639 7.679 -0.091 1.00 95.88 205 VAL A CA 1
ATOM 1527 C C . VAL A 1 205 ? -2.408 7.568 1.417 1.00 95.88 205 VAL A C 1
ATOM 1529 O O . VAL A 1 205 ? -2.381 6.454 1.947 1.00 95.88 205 VAL A O 1
ATOM 1532 N N . ARG A 1 206 ? -2.271 8.693 2.133 1.00 95.44 206 ARG A N 1
ATOM 1533 C CA . ARG A 1 206 ? -2.150 8.693 3.602 1.00 95.44 206 ARG A CA 1
ATOM 1534 C C . ARG A 1 206 ? -3.416 8.150 4.254 1.00 95.44 206 ARG A C 1
ATOM 1536 O O . ARG A 1 206 ? -3.320 7.185 5.015 1.00 95.44 206 ARG A O 1
ATOM 1543 N N . ALA A 1 207 ? -4.578 8.691 3.885 1.00 94.62 207 ALA A N 1
ATOM 1544 C CA . ALA A 1 207 ? -5.874 8.251 4.393 1.00 94.62 207 ALA A CA 1
ATOM 1545 C C . ALA A 1 207 ? -6.112 6.754 4.130 1.00 94.62 207 ALA A C 1
ATOM 1547 O O . ALA A 1 207 ? -6.489 6.017 5.041 1.00 94.62 207 ALA A O 1
ATOM 1548 N N . TYR A 1 208 ? -5.795 6.278 2.920 1.00 95.25 208 TYR A N 1
ATOM 1549 C CA . TYR A 1 208 ? -5.864 4.856 2.575 1.00 95.25 208 TYR A CA 1
ATOM 1550 C C . TYR A 1 208 ? -4.960 4.005 3.464 1.00 95.25 208 TYR A C 1
ATOM 1552 O O . TYR A 1 208 ? -5.415 3.028 4.054 1.00 95.25 208 TYR A O 1
ATOM 1560 N N . SER A 1 209 ? -3.685 4.384 3.594 1.00 94.00 209 SER A N 1
ATOM 1561 C CA . SER A 1 209 ? -2.727 3.617 4.394 1.00 94.00 209 SER A CA 1
ATOM 1562 C C . SER A 1 209 ? -3.141 3.530 5.866 1.00 94.00 209 SER A C 1
ATOM 1564 O O . SER A 1 209 ? -3.063 2.455 6.456 1.00 94.00 209 SER A O 1
ATOM 1566 N N . GLN A 1 210 ? -3.659 4.617 6.440 1.00 93.12 210 GLN A N 1
ATOM 1567 C CA . GLN A 1 210 ? -4.150 4.638 7.815 1.00 93.12 210 GLN A CA 1
ATOM 1568 C C . GLN A 1 210 ? -5.393 3.760 7.989 1.00 93.12 210 GLN A C 1
ATOM 1570 O O . GLN A 1 210 ? -5.473 3.004 8.957 1.00 93.12 210 GLN A O 1
ATOM 1575 N N . LEU A 1 211 ? -6.332 3.813 7.042 1.00 93.25 211 LEU A N 1
ATOM 1576 C CA . LEU A 1 211 ? -7.544 3.000 7.084 1.00 93.25 211 LEU A CA 1
ATOM 1577 C C . LEU A 1 211 ? -7.230 1.503 6.969 1.00 93.25 211 LEU A C 1
ATOM 1579 O O . LEU A 1 211 ? -7.714 0.713 7.775 1.00 93.25 211 LEU A O 1
ATOM 1583 N N . VAL A 1 212 ? -6.359 1.112 6.034 1.00 93.12 212 VAL A N 1
ATOM 1584 C CA . VAL A 1 212 ? -5.917 -0.286 5.893 1.00 93.12 212 VAL A CA 1
ATOM 1585 C C . VAL A 1 212 ? -5.239 -0.776 7.170 1.00 93.12 212 VAL A C 1
ATOM 1587 O O . VAL A 1 212 ? -5.540 -1.870 7.642 1.00 93.12 212 VAL A O 1
ATOM 1590 N N . LEU A 1 213 ? -4.354 0.031 7.766 1.00 90.06 213 LEU A N 1
ATOM 1591 C CA . LEU A 1 213 ? -3.698 -0.333 9.022 1.00 90.06 213 LEU A CA 1
ATOM 1592 C C . LEU A 1 213 ? -4.696 -0.453 10.180 1.00 90.06 213 LEU A C 1
ATOM 1594 O O . LEU A 1 213 ? -4.552 -1.380 10.974 1.00 90.06 213 LEU A O 1
ATOM 1598 N N . SER A 1 214 ? -5.702 0.424 10.244 1.00 89.31 214 SER A N 1
ATOM 1599 C CA . SER A 1 214 ? -6.780 0.372 11.240 1.00 89.31 214 SER A CA 1
ATOM 1600 C C . SER A 1 214 ? -7.622 -0.901 11.109 1.00 89.31 214 SER A C 1
ATOM 1602 O O . SER A 1 214 ? -7.912 -1.558 12.103 1.00 89.31 214 SER A O 1
ATOM 1604 N N . ILE A 1 215 ? -7.963 -1.313 9.884 1.00 89.44 215 ILE A N 1
ATOM 1605 C CA . ILE A 1 215 ? -8.768 -2.523 9.656 1.00 89.44 215 ILE A CA 1
ATOM 1606 C C . ILE A 1 215 ? -7.956 -3.798 9.939 1.00 89.44 215 ILE A C 1
ATOM 1608 O O . ILE A 1 215 ? -8.482 -4.751 10.512 1.00 89.44 215 ILE A O 1
ATOM 1612 N N . VAL A 1 216 ? -6.676 -3.834 9.549 1.00 87.06 216 VAL A N 1
ATOM 1613 C CA . VAL A 1 216 ? -5.825 -5.029 9.698 1.00 87.06 216 VAL A CA 1
ATOM 1614 C C . VAL A 1 216 ? -5.347 -5.222 11.139 1.00 87.06 216 VAL A C 1
ATOM 1616 O O . VAL A 1 216 ? -5.338 -6.349 11.631 1.00 87.06 216 VAL A O 1
ATOM 1619 N N . HIS A 1 217 ? -4.943 -4.147 11.820 1.00 83.25 217 HIS A N 1
ATOM 1620 C CA . HIS A 1 217 ? -4.380 -4.220 13.174 1.00 83.25 217 HIS A CA 1
ATOM 1621 C C . HIS A 1 217 ? -5.391 -3.878 14.279 1.00 83.25 217 HIS A C 1
ATOM 1623 O O . HIS A 1 217 ? -5.072 -4.040 15.456 1.00 83.25 217 HIS A O 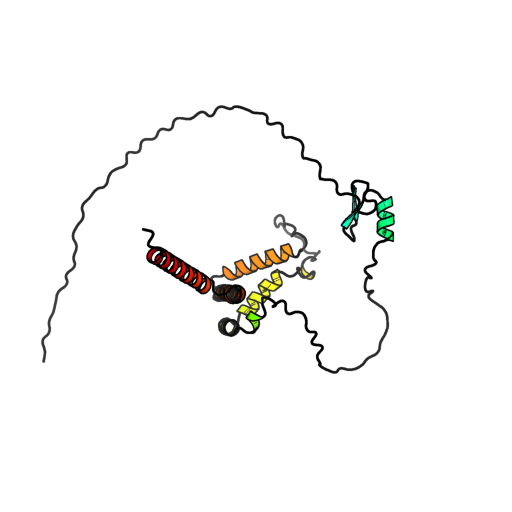1
ATOM 1629 N N . GLY A 1 218 ?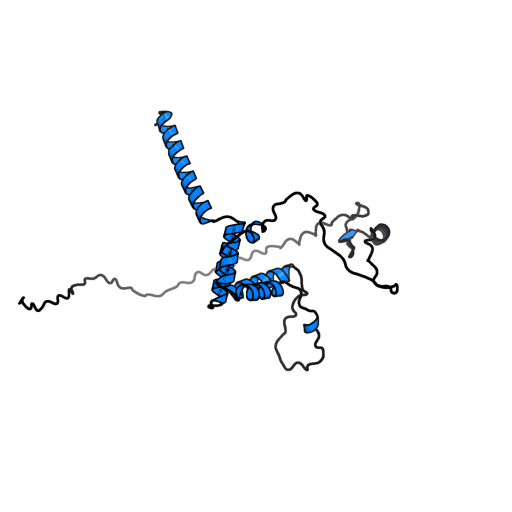 -6.599 -3.439 13.916 1.00 75.69 218 GLY A N 1
ATOM 1630 C CA . GLY A 1 218 ? -7.546 -2.820 14.840 1.00 75.69 218 GLY A CA 1
ATOM 1631 C C . GLY A 1 218 ? -7.206 -1.348 15.083 1.00 75.69 218 GLY A C 1
ATOM 1632 O O . GLY A 1 218 ? -6.070 -0.912 14.879 1.00 75.69 218 GLY A O 1
ATOM 1633 N N . ASN A 1 219 ? -8.196 -0.564 15.518 1.00 71.31 219 ASN A N 1
ATOM 1634 C CA . ASN A 1 219 ? -7.982 0.844 15.825 1.00 71.31 219 ASN A CA 1
ATOM 1635 C C . ASN A 1 219 ? -6.984 0.962 16.999 1.00 71.31 219 ASN A C 1
ATOM 1637 O O . ASN A 1 219 ? -7.295 0.520 18.112 1.00 71.31 219 ASN A O 1
ATOM 1641 N N . PRO A 1 220 ? -5.786 1.543 16.790 1.00 65.44 220 PRO A N 1
ATOM 1642 C CA . PRO A 1 220 ? -4.786 1.637 17.845 1.00 65.44 220 PRO A CA 1
ATOM 1643 C C . PRO A 1 220 ? -5.259 2.522 19.004 1.00 65.44 220 PRO A C 1
ATOM 1645 O O . PRO A 1 220 ? -4.836 2.293 20.134 1.00 65.44 220 PRO A O 1
ATOM 1648 N N . GLU A 1 221 ? -6.142 3.497 18.758 1.00 64.62 221 GLU A N 1
ATOM 1649 C CA . GLU A 1 221 ? -6.697 4.345 19.818 1.00 64.62 221 GLU A CA 1
ATOM 1650 C C . GLU A 1 221 ? -7.693 3.590 20.691 1.00 64.62 221 GLU A C 1
ATOM 1652 O O . GLU A 1 221 ? -7.646 3.721 21.910 1.00 64.62 221 GLU A O 1
ATOM 1657 N N . GLU A 1 222 ? -8.551 2.763 20.094 1.00 68.69 222 GLU A N 1
ATOM 1658 C CA . GLU A 1 222 ? -9.484 1.922 20.849 1.00 68.69 222 GLU A CA 1
ATOM 1659 C C . GLU A 1 222 ? -8.716 0.886 21.675 1.00 68.69 222 GLU A C 1
ATOM 1661 O O . GLU A 1 222 ? -8.934 0.768 22.878 1.00 68.69 222 GLU A O 1
ATOM 1666 N N . SER A 1 223 ? -7.704 0.250 21.076 1.00 76.50 223 SER A N 1
ATOM 1667 C CA . SER A 1 223 ? -6.817 -0.681 21.779 1.00 76.50 223 SER A CA 1
ATOM 1668 C C . SER A 1 223 ? -6.024 -0.012 22.914 1.00 76.50 223 SER A C 1
ATOM 1670 O O . SER A 1 223 ? -5.873 -0.586 23.996 1.00 76.50 223 SER A O 1
ATOM 1672 N N . ALA A 1 224 ? -5.531 1.214 22.711 1.00 76.31 224 ALA A N 1
ATOM 1673 C CA . ALA A 1 224 ? -4.847 1.975 23.754 1.00 76.31 224 ALA A CA 1
ATOM 1674 C C . ALA A 1 224 ? -5.809 2.419 24.869 1.00 76.31 224 ALA A C 1
ATOM 1676 O O . ALA A 1 224 ? -5.470 2.300 26.048 1.00 76.31 224 ALA A O 1
ATOM 1677 N N . ALA A 1 225 ? -7.010 2.884 24.515 1.00 78.69 225 ALA A N 1
ATOM 1678 C CA . ALA A 1 225 ? -8.048 3.281 25.462 1.00 78.69 225 ALA A CA 1
ATOM 1679 C C . ALA A 1 225 ? -8.546 2.091 26.295 1.00 78.69 225 ALA A C 1
ATOM 1681 O O . ALA A 1 225 ? -8.737 2.224 27.505 1.00 78.69 225 ALA A O 1
ATOM 1682 N N . ASP A 1 226 ? -8.697 0.915 25.687 1.00 82.88 226 ASP A N 1
ATOM 1683 C CA . ASP A 1 226 ? -9.037 -0.326 26.386 1.00 82.88 226 ASP A CA 1
ATOM 1684 C C . ASP A 1 226 ? -7.954 -0.736 27.373 1.00 82.88 226 ASP A C 1
ATOM 1686 O O . ASP A 1 226 ? -8.263 -1.105 28.506 1.00 82.88 226 ASP A O 1
ATOM 1690 N N . ARG A 1 227 ? -6.680 -0.588 26.997 1.00 85.31 227 ARG A N 1
ATOM 1691 C CA . ARG A 1 227 ? -5.565 -0.883 27.901 1.00 85.31 227 ARG A CA 1
ATOM 1692 C C . ARG A 1 227 ? -5.542 0.047 29.117 1.00 85.31 227 ARG A C 1
ATOM 1694 O O . ARG A 1 227 ? -5.320 -0.425 30.226 1.00 85.31 227 ARG A O 1
ATOM 1701 N N . ILE A 1 228 ? -5.823 1.339 28.928 1.00 90.00 228 ILE A N 1
ATOM 1702 C CA . ILE A 1 228 ? -5.916 2.319 30.026 1.00 90.00 228 ILE A CA 1
ATOM 1703 C C . ILE A 1 228 ? -7.109 2.007 30.940 1.00 90.00 228 ILE A C 1
ATOM 1705 O O . ILE A 1 228 ? -6.976 2.026 32.164 1.00 90.00 228 ILE A O 1
ATOM 1709 N N . ARG A 1 229 ? -8.279 1.694 30.364 1.00 89.75 229 ARG A N 1
ATOM 1710 C CA . ARG A 1 229 ? -9.468 1.291 31.135 1.00 89.75 229 ARG A CA 1
ATOM 1711 C C . ARG A 1 229 ? -9.191 0.042 31.969 1.00 89.75 229 ARG A C 1
ATOM 1713 O O . ARG A 1 229 ? -9.538 0.014 33.146 1.00 89.75 229 ARG A O 1
ATOM 1720 N N . GLN A 1 230 ? -8.536 -0.951 31.374 1.00 93.44 230 GLN A N 1
ATOM 1721 C CA . GLN A 1 230 ? -8.150 -2.186 32.045 1.00 93.44 230 GLN A CA 1
ATOM 1722 C C . GLN A 1 230 ? -7.187 -1.924 33.211 1.00 93.44 230 GLN A C 1
ATOM 1724 O O . GLN A 1 230 ? -7.417 -2.422 34.309 1.00 93.44 230 GLN A O 1
ATOM 1729 N N . GLU A 1 231 ? -6.164 -1.090 33.013 1.00 93.62 231 GLU A N 1
ATOM 1730 C CA . GLU A 1 231 ? -5.210 -0.722 34.069 1.00 93.62 231 GLU A CA 1
ATOM 1731 C C . GLU A 1 231 ? -5.894 -0.004 35.243 1.00 93.62 231 GLU A C 1
ATOM 1733 O O . GLU A 1 231 ? -5.601 -0.282 36.407 1.00 93.62 231 GLU A O 1
ATOM 1738 N N . MET A 1 232 ? -6.853 0.881 34.958 1.00 95.06 232 MET A N 1
ATOM 1739 C CA . MET A 1 232 ? -7.620 1.570 35.997 1.00 95.06 232 MET A CA 1
ATOM 1740 C C . MET A 1 232 ? -8.478 0.589 36.807 1.00 95.06 232 MET A C 1
ATOM 1742 O O . MET A 1 232 ? -8.469 0.636 38.035 1.00 95.06 232 MET A O 1
ATOM 1746 N N . VAL A 1 233 ? -9.143 -0.361 36.140 1.00 96.31 233 VAL A N 1
ATOM 174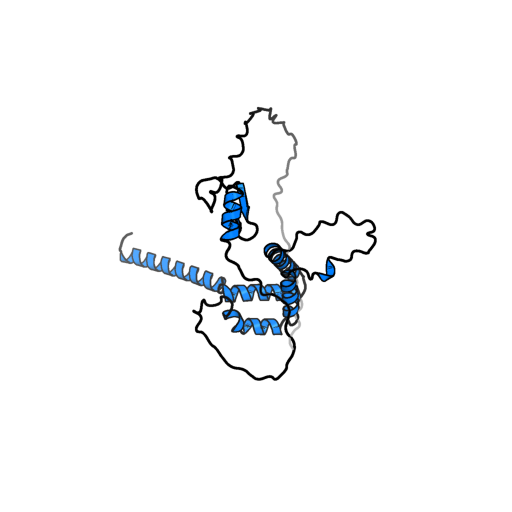7 C CA . VAL A 1 233 ? -9.911 -1.426 36.807 1.00 96.31 233 VAL A CA 1
ATOM 1748 C C . VAL A 1 233 ? -9.002 -2.327 37.649 1.00 96.31 233 VAL A C 1
ATOM 1750 O O . VAL A 1 233 ? -9.357 -2.693 38.770 1.00 96.31 233 VAL A O 1
ATOM 1753 N N . GLU A 1 234 ? -7.814 -2.674 37.159 1.00 95.94 234 GLU A N 1
ATOM 1754 C CA . GLU A 1 234 ? -6.820 -3.449 37.913 1.00 95.94 234 GLU A CA 1
ATOM 1755 C C . GLU A 1 234 ? -6.309 -2.696 39.147 1.00 95.94 234 GLU A C 1
ATOM 1757 O O . GLU A 1 234 ? -6.144 -3.275 40.224 1.00 95.94 234 GLU A O 1
ATOM 1762 N N . HIS A 1 235 ? -6.093 -1.388 39.026 1.00 95.81 235 HIS A N 1
ATOM 1763 C CA . HIS A 1 235 ? -5.715 -0.565 40.165 1.00 95.81 2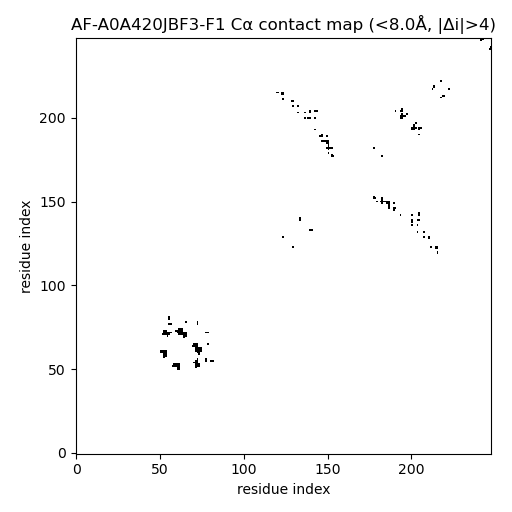35 HIS A CA 1
ATOM 1764 C C . HIS A 1 235 ? -6.846 -0.498 41.200 1.00 95.81 235 HIS A C 1
ATOM 1766 O O . HIS A 1 235 ? -6.602 -0.709 42.393 1.00 95.81 235 HIS A O 1
ATOM 1772 N N . ASP A 1 236 ? -8.080 -0.269 40.752 1.00 95.75 236 ASP A N 1
ATOM 1773 C CA . ASP A 1 236 ? -9.258 -0.184 41.615 1.00 95.75 236 ASP A CA 1
ATOM 1774 C C . ASP A 1 236 ? -9.520 -1.509 42.339 1.00 95.75 236 ASP A C 1
ATOM 1776 O O . ASP A 1 236 ? -9.673 -1.534 43.561 1.00 95.75 236 ASP A O 1
ATOM 1780 N N . THR A 1 237 ? -9.478 -2.632 41.620 1.00 96.31 237 THR A N 1
ATOM 1781 C CA . THR A 1 237 ? -9.603 -3.976 42.213 1.00 96.31 237 THR A CA 1
ATOM 1782 C C . THR A 1 237 ? -8.510 -4.244 43.246 1.00 96.31 237 THR A C 1
ATOM 1784 O O . THR A 1 237 ? -8.815 -4.675 44.358 1.00 96.31 237 THR A O 1
ATOM 1787 N N . LYS A 1 238 ? -7.253 -3.890 42.963 1.00 95.19 238 LYS A N 1
ATOM 1788 C CA . LYS A 1 238 ? -6.139 -4.036 43.915 1.00 95.19 238 LYS A CA 1
ATOM 1789 C C . LYS A 1 238 ? -6.274 -3.139 45.150 1.00 95.19 238 LYS A C 1
ATOM 1791 O O . LYS A 1 238 ? -5.798 -3.487 46.236 1.00 95.19 238 LYS A O 1
ATOM 1796 N N . VAL A 1 239 ? -6.868 -1.954 45.014 1.00 95.50 239 VAL A N 1
ATOM 1797 C CA . VAL A 1 239 ? -7.204 -1.093 46.161 1.00 95.50 239 VAL A CA 1
ATOM 1798 C C . VAL A 1 239 ? -8.304 -1.744 46.996 1.00 95.50 239 VAL A C 1
ATOM 1800 O O . VAL A 1 239 ? -8.147 -1.849 48.213 1.00 95.50 239 VAL A O 1
ATOM 1803 N N . ILE A 1 240 ? -9.365 -2.239 46.356 1.00 94.44 240 ILE A N 1
ATOM 1804 C CA . ILE A 1 240 ? -10.466 -2.943 47.026 1.00 94.44 240 ILE A CA 1
ATOM 1805 C C . ILE A 1 240 ? -9.937 -4.160 47.797 1.00 94.44 240 ILE A C 1
ATOM 1807 O O . ILE A 1 240 ? -10.266 -4.325 48.970 1.00 94.44 240 ILE A O 1
ATOM 1811 N N . GLU A 1 241 ? -9.054 -4.966 47.205 1.00 93.00 241 GLU A N 1
ATOM 1812 C CA . GLU A 1 241 ? -8.430 -6.109 47.884 1.00 93.00 241 GLU A CA 1
ATOM 1813 C C . GLU A 1 241 ? -7.640 -5.701 49.133 1.00 93.00 241 GLU A C 1
ATOM 1815 O O . GLU A 1 241 ? -7.753 -6.354 50.174 1.00 93.00 241 GLU A O 1
ATOM 1820 N N . ARG A 1 242 ? -6.868 -4.606 49.071 1.00 90.94 242 ARG A N 1
ATOM 1821 C CA . ARG A 1 242 ? -6.134 -4.079 50.238 1.00 90.94 242 ARG A CA 1
ATOM 1822 C C . ARG A 1 242 ? -7.073 -3.637 51.358 1.00 90.94 242 ARG A C 1
ATOM 1824 O O . ARG A 1 242 ? -6.796 -3.913 52.523 1.00 90.94 242 ARG A O 1
ATOM 1831 N N . LEU A 1 243 ? -8.189 -2.997 51.010 1.00 91.81 243 LEU A N 1
ATOM 1832 C CA . LEU A 1 243 ? -9.202 -2.573 51.981 1.00 91.81 243 LEU A CA 1
ATOM 1833 C C . LEU A 1 243 ? -9.909 -3.774 52.625 1.00 91.81 243 LEU A C 1
ATOM 1835 O O . LEU A 1 243 ? -10.100 -3.791 53.839 1.00 91.81 243 LEU A O 1
ATOM 1839 N N . LEU A 1 244 ? -10.247 -4.799 51.838 1.00 91.75 244 LEU A N 1
ATOM 1840 C CA . LEU A 1 244 ? -10.909 -6.014 52.326 1.00 91.75 244 LEU A CA 1
ATOM 1841 C C . LEU A 1 244 ? -10.002 -6.886 53.201 1.00 91.75 244 LEU A C 1
ATOM 1843 O O . LEU A 1 244 ? -10.475 -7.521 54.139 1.00 91.75 244 LEU A O 1
ATOM 1847 N N . SER A 1 245 ? -8.702 -6.921 52.910 1.00 89.75 245 SER A N 1
ATOM 1848 C CA . SER A 1 245 ? -7.734 -7.732 53.659 1.00 89.75 245 SER A CA 1
ATOM 1849 C C . SER A 1 245 ? -7.226 -7.066 54.944 1.00 89.75 245 SER A C 1
ATOM 1851 O O . SER A 1 245 ? -6.437 -7.678 55.665 1.00 89.75 245 SER A O 1
ATOM 1853 N N . GLY A 1 246 ? -7.674 -5.841 55.258 1.00 75.50 246 GLY A N 1
ATOM 1854 C CA . GLY A 1 246 ? -7.345 -5.136 56.506 1.00 75.50 246 GLY A CA 1
ATOM 1855 C C . GLY A 1 246 ? -5.846 -4.891 56.712 1.00 75.50 246 GLY A C 1
ATOM 1856 O O . GLY A 1 246 ? -5.409 -4.612 57.827 1.00 75.50 246 GLY A O 1
ATOM 1857 N N . LYS A 1 247 ? -5.049 -5.033 55.650 1.00 61.72 247 LYS A N 1
ATOM 1858 C CA . LYS A 1 247 ? -3.592 -4.953 55.686 1.00 61.72 247 LYS A CA 1
ATOM 1859 C C . LYS A 1 247 ? -3.177 -3.526 55.340 1.00 61.72 247 LYS A C 1
ATOM 1861 O O . LYS A 1 247 ? -2.854 -3.232 54.190 1.00 61.72 247 LYS A O 1
ATOM 1866 N N . THR A 1 248 ? -3.272 -2.645 56.332 1.00 55.88 248 THR A N 1
ATOM 1867 C CA . THR A 1 248 ? -2.672 -1.301 56.313 1.00 55.88 248 THR A CA 1
ATOM 1868 C C . THR A 1 248 ? -1.198 -1.371 56.664 1.00 55.88 248 THR A C 1
ATOM 1870 O O . THR A 1 248 ? -0.896 -2.036 57.683 1.00 55.88 248 THR A O 1
#